Protein 9R84 (pdb70)

InterPro domains:
  IPR002075 Nuclear transport factor 2 domain [PF02136] (23-117)
  IPR032710 NTF2-like domain superfamily [SSF54427] (14-134)

Sequence (252 aa):
AAESLPNIQIKSIAGITEPTILQYFATLNAGEFAATAALFAVDGVMYPPFESGIVGPDAIAAYLQQEAQGIKAEPQQGLAETSEDGHTQVQVSGKAQTSWFGVNVLWLFTLNQEKQIIHTQIKLLASPQIQIKSIAGITEPTILQYFATLNAGEFAATAALFAVDGVMYPPFESGIVGPDAIAAYLQQEAQGIKAEPQQGLAETSEDGHTQVQVSGKAQTSWFGVNVLWLFTLNQEKQIIHTQIKLLASPQE

Foldseek 3Di:
DCPDDHFLPQDDAQADDQVLVSSLQRCLQVVVLLSNLVLADQFAWEDEPPDDIFGGSVRRSVCCNVPVPQKHWDWHHKDWDADPQQKIWMKTWGWIDGPPDIFTWIKIFIAHNVRRTNYIYIGGDHDDD/DFDFADAADPQPLVRQLQRCLQVVVLLSNLVLADQFAWEAEAPDDIQGGSVRRSVCCNVPVPQKHWHWYYKDWDADPQQKMKMKTWGWIAGPPGIFTKIKIFIAHNVRRTRYIYIGGDDDDDD

Nearest PDB structures (foldseek):
  6s5l-assembly1_D  TM=9.527E-01  e=1.028E-23  Nostoc sp. PCC 7120 = FACHB-418
  6s5l-assembly1_I  TM=9.454E-01  e=5.008E-23  Nostoc sp. PCC 7120 = FACHB-418
  7yth-assembly1_D  TM=9.310E-01  e=1.354E-15  Nostoc flagelliforme CCNUN1
  7yth-assembly1_A  TM=9.447E-01  e=2.205E-15  Nostoc flagelliforme CCNUN1
  8pyh-assembly2_B  TM=9.276E-01  e=2.989E-15  Crinalium epipsammum PCC 9333

Solvent-accessible surface area: 13256 Å² total; per-residue (Å²): 127,95,152,83,167,95,82,28,103,79,151,64,64,9,63,6,105,34,81,12,0,14,58,6,5,24,7,21,40,57,40,74,15,68,40,0,2,72,26,4,6,129,94,0,9,9,46,6,48,178,116,94,29,32,57,8,40,128,46,0,14,53,53,7,86,141,104,13,118,59,81,99,6,72,20,126,48,10,53,31,86,96,46,190,88,23,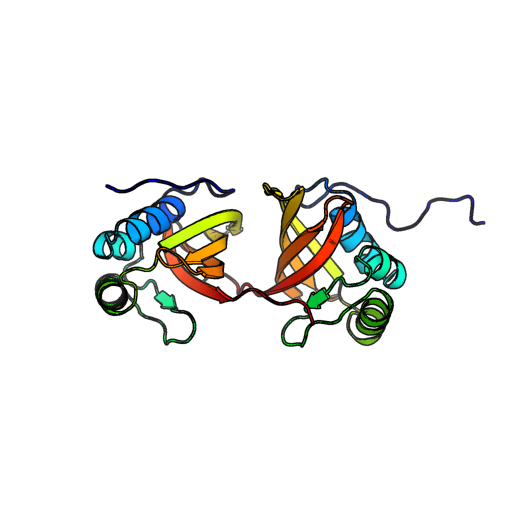40,1,50,3,2,0,4,9,89,21,56,43,116,207,122,46,63,46,2,0,5,12,3,12,0,21,98,137,70,66,0,50,46,2,13,44,40,70,20,93,83,40,160,183,81,142,90,33,146,41,36,8,127,31,96,17,2,38,69,8,3,2,0,20,40,24,37,82,7,64,40,0,1,72,33,4,5,128,96,0,29,10,88,8,60,174,86,96,29,28,81,9,38,130,46,0,14,57,46,9,94,138,86,13,123,59,81,82,5,65,8,78,2,1,10,40,57,94,47,183,82,24,14,2,31,0,2,2,12,4,83,18,44,41,118,209,119,38,74,52,2,0,5,12,0,4,0,16,90,127,73,69,0,28,43,3,54,41,50,70,28,23,91,75,132,166

B-factor: mean 41.16, std 24.87, range [17.15, 388.37]

Radius of gyration: 19.37 Å; Cα contacts (8 Å, |Δi|>4): 537; chains: 2; bounding box: 45×44×61 Å

Organism: Nostoc sp. (strain PCC 7120 / SAG 25.82 / UTEX 2576) (NCBI:txid103690)

Structure (mmCIF, N/CA/C/O backbone):
data_9R84
#
_entry.id   9R84
#
_cell.length_a   106.532
_cell.length_b   63.914
_cell.length_c   48.565
_cell.angle_alpha   90.00
_cell.angle_beta   99.46
_cell.angle_gamma   90.00
#
_symmetry.space_group_name_H-M   'C 1 2 1'
#
loop_
_entity.id
_entity.type
_entity.pdbx_description
1 polymer 'All4940 protein'
2 polymer 'All4940 protein'
3 non-polymer D-MALATE
4 non-polymer 'CITRATE ANION'
5 water water
#
loop_
_atom_site.group_PDB
_atom_site.id
_atom_site.type_symbol
_atom_site.label_atom_id
_atom_site.label_alt_id
_atom_site.label_comp_id
_atom_site.label_asym_id
_atom_site.label_entity_id
_atom_site.label_seq_id
_atom_site.pdbx_PDB_ins_code
_atom_site.Cartn_x
_atom_site.Cartn_y
_atom_site.Cartn_z
_atom_site.occupancy
_atom_site.B_iso_or_equiv
_atom_site.auth_seq_id
_atom_site.auth_comp_id
_atom_site.auth_asym_id
_atom_site.auth_atom_id
_atom_site.pdbx_PDB_model_num
ATOM 1 N N . ALA A 1 1 ? 35.412 -20.659 -18.805 1.00 52.89 3 ALA A N 1
ATOM 2 C CA . ALA A 1 1 ? 35.753 -20.976 -17.416 1.00 55.79 3 ALA A CA 1
ATOM 3 C C . ALA A 1 1 ? 34.947 -20.108 -16.449 1.00 60.43 3 ALA A C 1
ATOM 4 O O . ALA A 1 1 ? 34.026 -20.594 -15.797 1.00 61.34 3 ALA A O 1
ATOM 6 N N . ALA A 1 2 ? 35.304 -18.820 -16.358 1.00 58.90 4 ALA A N 1
ATOM 7 C CA . ALA A 1 2 ? 34.490 -17.885 -15.584 1.00 59.63 4 ALA A CA 1
ATOM 8 C C . ALA A 1 2 ? 33.117 -17.669 -16.216 1.00 66.25 4 ALA A C 1
ATOM 9 O O . ALA A 1 2 ? 32.169 -17.308 -15.511 1.00 71.29 4 ALA A O 1
ATOM 11 N N . GLU A 1 3 ? 32.995 -17.982 -17.508 1.00 61.62 5 GLU A N 1
ATOM 12 C CA . GLU A 1 3 ? 31.676 -17.881 -18.186 1.00 68.62 5 GLU A CA 1
ATOM 13 C C . GLU A 1 3 ? 30.851 -19.126 -17.839 1.00 74.00 5 GLU A C 1
ATOM 14 O O . GLU A 1 3 ? 30.803 -20.047 -18.676 1.00 75.41 5 GLU A O 1
ATOM 20 N N . SER A 1 4 ? 30.238 -19.150 -16.650 1.00 79.55 6 SER A N 1
ATOM 21 C CA . SER A 1 4 ? 29.445 -20.328 -16.206 1.00 79.93 6 SER A CA 1
ATOM 22 C C . SER A 1 4 ? 28.512 -19.925 -15.058 1.00 96.44 6 SER A C 1
ATOM 23 O O . SER A 1 4 ? 28.506 -18.731 -14.699 1.00 101.72 6 SER A O 1
ATOM 26 N N . LEU A 1 5 ? 27.761 -20.882 -14.499 1.00 138.60 7 LEU A N 1
ATOM 27 C CA . LEU A 1 5 ? 26.900 -20.568 -13.364 1.00 108.71 7 LEU A CA 1
ATOM 28 C C . LEU A 1 5 ? 27.720 -19.919 -12.247 1.00 114.21 7 LEU A C 1
ATOM 29 O O . LEU A 1 5 ? 28.896 -20.248 -12.055 1.00 108.23 7 LEU A O 1
ATOM 34 N N . PRO A 1 6 ? 27.238 -18.834 -11.602 1.00 175.65 8 PRO A N 1
ATOM 35 C CA . PRO A 1 6 ? 28.081 -18.125 -10.645 1.00 128.13 8 PRO A CA 1
ATOM 36 C C . PRO A 1 6 ? 28.078 -18.829 -9.292 1.00 114.10 8 PRO A C 1
ATOM 37 O O . PRO A 1 6 ? 27.744 -19.996 -9.242 1.00 105.07 8 PRO A O 1
ATOM 41 N N . ASN A 1 7 ? 28.479 -18.118 -8.240 1.00 108.36 9 ASN A N 1
ATOM 42 C CA . ASN A 1 7 ? 28.381 -18.690 -6.874 1.00 107.96 9 ASN A CA 1
ATOM 43 C C . ASN A 1 7 ? 27.353 -17.837 -6.135 1.00 138.37 9 ASN A C 1
ATOM 44 O O . ASN A 1 7 ? 26.869 -16.858 -6.740 1.00 186.91 9 ASN A O 1
ATOM 49 N N . ILE A 1 8 ? 27.014 -18.190 -4.895 1.00 98.32 10 ILE A N 1
ATOM 50 C CA . ILE A 1 8 ? 26.104 -17.301 -4.120 1.00 84.78 10 ILE A CA 1
ATOM 51 C C . ILE A 1 8 ? 24.834 -17.064 -4.948 1.00 81.24 10 ILE A C 1
ATOM 52 O O . ILE A 1 8 ? 24.485 -15.889 -5.159 1.00 82.40 10 ILE A O 1
ATOM 57 N N . GLN A 1 9 ? 24.190 -18.131 -5.435 1.00 73.25 11 GLN A N 1
ATOM 58 C CA . GLN A 1 9 ? 22.900 -17.969 -6.164 1.00 67.50 11 GLN A CA 1
ATOM 59 C C . GLN A 1 9 ? 21.934 -17.267 -5.214 1.00 64.45 11 GLN A C 1
ATOM 60 O O . GLN A 1 9 ? 21.478 -17.917 -4.259 1.00 59.84 11 GLN A O 1
ATOM 66 N N . ILE A 1 10 ? 21.594 -16.005 -5.481 1.00 61.98 12 ILE A N 1
ATOM 67 C CA . ILE A 1 10 ? 20.805 -15.283 -4.490 1.00 66.00 12 ILE A CA 1
ATOM 68 C C . ILE A 1 10 ? 19.344 -15.666 -4.696 1.00 67.97 12 ILE A C 1
ATOM 69 O O . ILE A 1 10 ? 18.727 -15.290 -5.699 1.00 61.14 12 ILE A O 1
ATOM 74 N N . LYS A 1 11 ? 18.786 -16.423 -3.758 1.00 78.44 13 LYS A N 1
ATOM 75 C CA . LYS A 1 11 ? 17.376 -16.785 -3.784 1.00 132.80 13 LYS A CA 1
ATOM 76 C C . LYS A 1 11 ? 16.700 -16.195 -2.558 1.00 75.63 13 LYS A C 1
ATOM 77 O O . LYS A 1 11 ? 17.200 -16.347 -1.437 1.00 70.86 13 LYS A O 1
ATOM 83 N N . SER A 1 12 ? 15.567 -15.529 -2.780 1.00 69.02 14 SER A N 1
ATOM 84 C CA . SER A 1 12 ? 14.804 -14.947 -1.652 1.00 69.93 14 SER A CA 1
ATOM 85 C C . SER A 1 12 ? 14.403 -16.052 -0.678 1.00 78.59 14 SER A C 1
ATOM 86 O O . SER A 1 12 ? 13.777 -17.037 -1.122 1.00 69.34 14 SER A O 1
ATOM 89 N N . ILE A 1 13 ? 14.771 -15.885 0.590 1.00 65.16 15 ILE A N 1
ATOM 90 C CA . ILE A 1 13 ? 14.422 -16.879 1.636 1.00 63.83 15 ILE A CA 1
ATOM 91 C C . ILE A 1 13 ? 14.234 -16.128 2.946 1.00 60.67 15 ILE A C 1
ATOM 92 O O . ILE A 1 13 ? 14.558 -14.946 2.988 1.00 61.30 15 ILE A O 1
ATOM 97 N N . ALA A 1 14 ? 13.719 -16.799 3.967 1.00 62.34 16 ALA A N 1
ATOM 98 C CA . ALA A 1 14 ? 13.618 -16.179 5.312 1.00 51.92 16 ALA A CA 1
ATOM 99 C C . ALA A 1 14 ? 12.749 -14.923 5.247 1.00 50.36 16 ALA A C 1
ATOM 100 O O . ALA A 1 14 ? 13.018 -13.974 5.990 1.00 39.01 16 ALA A O 1
ATOM 102 N N . GLY A 1 15 ? 11.794 -14.890 4.335 1.00 49.61 17 GLY A N 1
ATOM 103 C CA . GLY A 1 15 ? 10.891 -13.729 4.195 1.00 46.37 17 GLY A CA 1
ATOM 104 C C . GLY A 1 15 ? 11.609 -12.389 4.224 1.00 47.39 17 GLY A C 1
ATOM 105 O O . GLY A 1 15 ? 11.140 -11.498 4.956 1.00 49.01 17 GLY A O 1
ATOM 106 N N . ILE A 1 16 ? 12.697 -12.237 3.462 1.00 48.46 18 ILE A N 1
ATOM 107 C CA . ILE A 1 16 ? 13.389 -10.915 3.357 1.00 51.11 18 ILE A CA 1
ATOM 108 C C . ILE A 1 16 ? 13.918 -10.784 1.928 1.00 46.46 18 ILE A C 1
ATOM 109 O O . ILE A 1 16 ? 14.525 -11.760 1.445 1.00 45.84 18 ILE A O 1
ATOM 114 N N . THR A 1 17 ? 13.699 -9.643 1.265 1.00 40.84 19 THR A N 1
ATOM 115 C CA . THR A 1 17 ? 14.219 -9.575 -0.081 1.00 44.03 19 THR A CA 1
ATOM 116 C C . THR A 1 17 ? 15.398 -8.624 -0.198 1.00 39.26 19 THR A C 1
ATOM 117 O O . THR A 1 17 ? 15.966 -8.513 -1.288 1.00 34.76 19 THR A O 1
ATOM 121 N N . GLU A 1 18 ? 15.794 -7.957 0.891 1.00 36.69 20 GLU A N 1
ATOM 122 C CA . GLU A 1 18 ? 16.956 -7.078 0.894 1.00 32.76 20 GLU A CA 1
ATOM 123 C C . GLU A 1 18 ? 18.147 -7.785 0.249 1.00 32.45 20 GLU A C 1
ATOM 124 O O . GLU A 1 18 ? 18.591 -8.824 0.758 1.00 31.87 20 GLU A O 1
ATOM 130 N N . PRO A 1 19 ? 18.665 -7.283 -0.875 1.00 32.25 21 PRO A N 1
ATOM 131 C CA . PRO A 1 19 ? 19.814 -7.953 -1.513 1.00 33.18 21 PRO A CA 1
ATOM 132 C C . PRO A 1 19 ? 21.018 -8.158 -0.598 1.00 29.68 21 PRO A C 1
ATOM 133 O O . PRO A 1 19 ? 21.634 -9.228 -0.636 1.00 30.04 21 PRO A O 1
ATOM 137 N N . THR A 1 20 ? 21.374 -7.163 0.217 1.00 29.19 22 THR A N 1
ATOM 138 C CA . THR A 1 20 ? 22.548 -7.300 1.083 1.00 28.96 22 THR A CA 1
ATOM 139 C C . THR A 1 20 ? 22.349 -8.423 2.089 1.00 28.61 22 THR A C 1
ATOM 140 O O . THR A 1 20 ? 23.283 -9.173 2.379 1.00 25.06 22 THR A O 1
ATOM 144 N N . ILE A 1 21 ? 21.127 -8.582 2.600 1.00 24.38 23 ILE A N 1
ATOM 145 C CA . ILE A 1 21 ? 20.889 -9.640 3.578 1.00 26.59 23 ILE A CA 1
ATOM 146 C C . ILE A 1 21 ? 20.905 -11.005 2.902 1.00 27.10 23 ILE A C 1
ATOM 147 O O . ILE A 1 21 ? 21.508 -11.953 3.411 1.00 24.03 23 ILE A O 1
ATOM 152 N N . LEU A 1 22 ? 20.276 -11.126 1.731 1.00 27.62 24 LEU A N 1
ATOM 153 C CA . LEU A 1 22 ? 20.361 -12.386 1.000 1.00 28.49 24 LEU A CA 1
ATOM 154 C C . LEU A 1 22 ? 21.803 -12.749 0.661 1.00 29.70 24 LEU A C 1
ATOM 155 O O . LEU A 1 22 ? 22.199 -13.919 0.782 1.00 32.31 24 LEU A O 1
ATOM 160 N N . GLN A 1 23 ? 22.617 -11.761 0.273 1.00 31.57 25 GLN A N 1
ATOM 161 C CA . GLN A 1 23 ? 24.010 -12.045 -0.087 1.00 30.58 25 GLN A CA 1
ATOM 162 C C . GLN A 1 23 ? 24.845 -12.430 1.132 1.00 26.63 25 GLN A C 1
ATOM 163 O O . GLN A 1 23 ? 25.755 -13.258 1.027 1.00 27.32 25 GLN A O 1
ATOM 169 N N . TYR A 1 24 ? 24.562 -11.824 2.295 1.00 24.64 26 TYR A N 1
ATOM 170 C CA . TYR A 1 24 ? 25.279 -12.169 3.522 1.00 24.12 26 TYR A CA 1
ATOM 171 C C . TYR A 1 24 ? 25.196 -13.661 3.801 1.00 25.77 26 TYR A C 1
ATOM 172 O O . TYR A 1 24 ? 26.214 -14.321 4.045 1.00 24.30 26 TYR A O 1
ATOM 181 N N . PHE A 1 25 ? 23.986 -14.207 3.782 1.00 22.62 27 PHE A N 1
ATOM 182 C CA . PHE A 1 25 ? 23.806 -15.611 4.140 1.00 24.19 27 PHE A CA 1
ATOM 183 C C . PHE A 1 25 ? 24.332 -16.521 3.038 1.00 27.58 27 PHE A C 1
ATOM 184 O O . PHE A 1 25 ? 24.968 -17.546 3.319 1.00 26.55 27 PHE A O 1
ATOM 192 N N . ALA A 1 26 ? 24.153 -16.110 1.784 1.00 26.64 28 ALA A N 1
ATOM 193 C CA . ALA A 1 26 ? 24.600 -16.928 0.659 1.00 29.28 28 ALA A CA 1
ATOM 194 C C . ALA A 1 26 ? 26.124 -17.016 0.600 1.00 30.56 28 ALA A C 1
ATOM 195 O O . ALA A 1 26 ? 26.684 -18.100 0.388 1.00 29.37 28 ALA A O 1
ATOM 197 N N . THR A 1 27 ? 26.817 -15.892 0.813 1.00 30.08 29 THR A N 1
ATOM 198 C CA . THR A 1 27 ? 28.276 -15.917 0.784 1.00 27.98 29 THR A CA 1
ATOM 199 C C . THR A 1 27 ? 28.834 -16.656 1.988 1.00 32.01 29 THR A C 1
ATOM 200 O O . THR A 1 27 ? 29.784 -17.438 1.861 1.00 32.68 29 THR A O 1
ATOM 204 N N . LEU A 1 28 ? 28.267 -16.412 3.172 1.00 32.07 30 LEU A N 1
ATOM 205 C CA . LEU A 1 28 ? 28.668 -17.151 4.366 1.00 30.99 30 LEU A CA 1
ATOM 206 C C . LEU A 1 28 ? 28.590 -18.653 4.135 1.00 33.91 30 LEU A C 1
ATOM 207 O O . LEU A 1 28 ? 29.522 -19.405 4.455 1.00 32.27 30 LEU A O 1
ATOM 212 N N . ASN A 1 29 ? 27.467 -19.114 3.583 1.00 30.14 31 ASN A N 1
ATOM 213 C CA . ASN A 1 29 ? 27.245 -20.553 3.505 1.00 32.70 31 ASN A CA 1
ATOM 214 C C . ASN A 1 29 ? 28.097 -21.217 2.437 1.00 35.08 31 ASN A C 1
ATOM 215 O O . ASN A 1 29 ? 28.330 -22.429 2.509 1.00 37.87 31 ASN A O 1
ATOM 220 N N . ALA A 1 30 ? 28.583 -20.452 1.471 1.00 31.76 32 ALA A N 1
ATOM 221 C CA . ALA A 1 30 ? 29.529 -20.952 0.488 1.00 35.72 32 ALA A CA 1
ATOM 222 C C . ALA A 1 30 ? 30.976 -20.773 0.916 1.00 37.88 32 ALA A C 1
ATOM 223 O O . ALA A 1 30 ? 31.885 -21.095 0.136 1.00 36.40 32 ALA A O 1
ATOM 225 N N . GLY A 1 31 ? 31.210 -20.260 2.122 1.00 34.12 33 GLY A N 1
ATOM 226 C CA . GLY A 1 31 ? 32.559 -20.034 2.585 1.00 35.41 33 GLY A CA 1
ATOM 227 C C . GLY A 1 31 ? 33.270 -18.896 1.896 1.00 33.91 33 GLY A C 1
ATOM 228 O O . GLY A 1 31 ? 34.489 -18.789 2.012 1.00 38.10 33 GLY A O 1
ATOM 229 N N . GLU A 1 32 ? 32.539 -18.048 1.174 1.00 33.61 34 GLU A N 1
ATOM 230 C CA . GLU A 1 32 ? 33.119 -16.927 0.433 1.00 32.60 34 GLU A CA 1
ATOM 231 C C . GLU A 1 32 ? 33.207 -15.705 1.351 1.00 32.63 34 GLU A C 1
ATOM 232 O O . GLU A 1 32 ? 32.544 -14.679 1.157 1.00 30.99 34 GLU A O 1
ATOM 238 N N . PHE A 1 33 ? 34.079 -15.830 2.356 1.00 31.93 35 PHE A N 1
ATOM 239 C CA . PHE A 1 33 ? 34.078 -14.879 3.471 1.00 31.80 35 PHE A CA 1
ATOM 240 C C . PHE A 1 33 ? 34.610 -13.508 3.061 1.00 32.26 35 PHE A C 1
ATOM 241 O O . PHE A 1 33 ? 34.193 -12.484 3.629 1.00 30.86 35 PHE A O 1
ATOM 249 N N . ALA A 1 34 ? 35.542 -13.450 2.106 1.00 33.30 36 ALA A N 1
ATOM 250 C CA . ALA A 1 34 ? 35.909 -12.152 1.549 1.00 32.28 36 ALA A CA 1
ATOM 251 C C . ALA A 1 34 ? 34.680 -11.436 1.004 1.00 32.60 36 ALA A C 1
ATOM 252 O O . ALA A 1 34 ? 34.485 -10.237 1.246 1.00 33.14 36 ALA A O 1
ATOM 254 N N . ALA A 1 35 ? 33.820 -12.170 0.286 1.00 32.65 37 ALA A N 1
ATOM 255 C CA . ALA A 1 35 ? 32.610 -11.566 -0.256 1.00 31.67 37 ALA A CA 1
ATOM 256 C C . ALA A 1 35 ? 31.633 -11.166 0.846 1.00 28.77 37 ALA A C 1
ATOM 257 O O . ALA A 1 35 ? 30.892 -10.184 0.680 1.00 30.13 37 ALA A O 1
ATOM 259 N N . THR A 1 36 ? 31.587 -11.936 1.946 1.00 29.95 38 THR A N 1
ATOM 260 C CA . THR A 1 36 ? 30.773 -11.552 3.104 1.00 27.11 38 THR A CA 1
ATOM 261 C C . THR A 1 36 ? 31.284 -10.260 3.721 1.00 27.90 38 THR A C 1
ATOM 262 O O . THR A 1 36 ? 30.517 -9.322 3.960 1.00 27.37 38 THR A O 1
ATOM 266 N N . ALA A 1 37 ? 32.586 -10.205 3.989 1.00 26.97 39 ALA A N 1
ATOM 267 C CA . ALA A 1 37 ? 33.204 -8.998 4.534 1.00 29.93 39 ALA A CA 1
ATOM 268 C C . ALA A 1 37 ? 32.983 -7.793 3.630 1.00 27.44 39 ALA A C 1
ATOM 269 O O . ALA A 1 37 ? 32.804 -6.668 4.117 1.00 30.57 39 ALA A O 1
ATOM 271 N N . ALA A 1 38 ? 32.983 -8.002 2.310 1.00 29.83 40 ALA A N 1
ATOM 272 C CA . ALA A 1 38 ? 32.826 -6.886 1.381 1.00 30.66 40 ALA A CA 1
ATOM 273 C C . ALA A 1 38 ? 31.446 -6.250 1.440 1.00 30.04 40 ALA A C 1
ATOM 274 O O . ALA A 1 38 ? 31.257 -5.150 0.903 1.00 33.35 40 ALA A O 1
ATOM 276 N N . LEU A 1 39 ? 30.468 -6.908 2.068 1.00 30.89 41 LEU A N 1
ATOM 277 C CA . LEU A 1 39 ? 29.155 -6.294 2.211 1.00 30.08 41 LEU A CA 1
ATOM 278 C C . LEU A 1 39 ? 29.127 -5.234 3.303 1.00 27.98 41 LEU A C 1
ATOM 279 O O . LEU A 1 39 ? 28.142 -4.492 3.398 1.00 29.72 41 LEU A O 1
ATOM 284 N N . PHE A 1 40 ? 30.176 -5.146 4.115 1.00 27.93 42 PHE A N 1
ATOM 285 C CA . PHE A 1 40 ? 30.256 -4.178 5.195 1.00 29.13 42 PHE A CA 1
ATOM 286 C C . PHE A 1 40 ? 30.787 -2.840 4.700 1.00 35.14 42 PHE A C 1
ATOM 287 O O . PHE A 1 40 ? 31.548 -2.769 3.730 1.00 34.61 42 PHE A O 1
ATOM 295 N N . ALA A 1 41 ? 30.364 -1.773 5.377 1.00 32.42 43 ALA A N 1
ATOM 296 C CA . ALA A 1 41 ? 30.932 -0.451 5.141 1.00 34.59 43 ALA A CA 1
ATOM 297 C C . ALA A 1 41 ? 32.397 -0.422 5.574 1.00 33.11 43 ALA A C 1
ATOM 298 O O . ALA A 1 41 ? 32.893 -1.320 6.256 1.00 31.65 43 ALA A O 1
ATOM 300 N N . VAL A 1 42 ? 33.103 0.638 5.167 1.00 37.00 44 VAL A N 1
ATOM 301 C CA . VAL A 1 42 ? 34.526 0.744 5.490 1.00 37.96 44 VAL A CA 1
ATOM 302 C C . VAL A 1 42 ? 34.751 0.587 6.986 1.00 35.45 44 VAL A C 1
ATOM 303 O O . VAL A 1 42 ? 35.724 -0.043 7.421 1.00 37.28 44 VAL A O 1
ATOM 307 N N . ASP A 1 43 ? 33.837 1.126 7.797 1.00 32.40 45 ASP A N 1
ATOM 308 C CA . ASP A 1 43 ? 33.918 1.026 9.245 1.00 34.40 45 ASP A CA 1
ATOM 309 C C . ASP A 1 43 ? 32.786 0.173 9.825 1.00 35.32 45 ASP A C 1
ATOM 310 O O . ASP A 1 43 ? 32.355 0.393 10.960 1.00 32.99 45 ASP A O 1
ATOM 315 N N . GLY A 1 44 ? 32.286 -0.791 9.052 1.00 32.09 46 GLY A N 1
ATOM 316 C CA . GLY A 1 44 ? 31.250 -1.678 9.565 1.00 28.62 46 GLY A CA 1
ATOM 317 C C . GLY A 1 44 ? 31.791 -2.622 10.624 1.00 29.15 46 GLY A C 1
ATOM 318 O O . GLY A 1 44 ? 32.956 -3.020 10.604 1.00 29.16 46 GLY A O 1
ATOM 319 N N . VAL A 1 45 ? 30.920 -2.998 11.563 1.00 28.20 47 VAL A N 1
ATOM 320 C CA . VAL A 1 45 ? 31.296 -3.767 12.749 1.00 27.07 47 VAL A CA 1
ATOM 321 C C . VAL A 1 45 ? 30.540 -5.083 12.738 1.00 29.31 47 VAL A C 1
ATOM 322 O O . VAL A 1 45 ? 29.309 -5.095 12.602 1.00 27.72 47 VAL A O 1
ATOM 326 N N . MET A 1 46 ? 31.272 -6.175 12.887 1.00 25.95 48 MET A N 1
ATOM 327 C CA . MET A 1 46 ? 30.696 -7.487 13.160 1.00 27.27 48 MET A CA 1
ATOM 328 C C . MET A 1 46 ? 30.907 -7.823 14.633 1.00 27.08 48 MET A C 1
ATOM 329 O O . MET A 1 46 ? 32.044 -7.829 15.112 1.00 29.43 48 MET A O 1
ATOM 334 N N . TYR A 1 47 ? 29.812 -8.097 15.351 1.00 26.33 49 TYR A N 1
ATOM 335 C CA . TYR A 1 47 ? 29.903 -8.612 16.715 1.00 28.73 49 TYR A CA 1
ATOM 336 C C . TYR A 1 47 ? 29.718 -10.125 16.698 1.00 31.03 49 TYR A C 1
ATOM 337 O O . TYR A 1 47 ? 28.583 -10.595 16.538 1.00 29.89 49 TYR A O 1
ATOM 346 N N . PRO A 1 48 ? 30.778 -10.926 16.840 1.00 30.00 50 PRO A N 1
ATOM 347 C CA . PRO A 1 48 ? 30.579 -12.357 17.032 1.00 32.46 50 PRO A CA 1
ATOM 348 C C . PRO A 1 48 ? 30.005 -12.598 18.412 1.00 32.78 50 PRO A C 1
ATOM 349 O O . PRO A 1 48 ? 30.249 -11.807 19.340 1.00 32.10 50 PRO A O 1
ATOM 353 N N . PRO A 1 49 ? 29.240 -13.661 18.603 1.00 30.23 51 PRO A N 1
ATOM 354 C CA . PRO A 1 49 ? 28.780 -13.969 19.958 1.00 31.47 51 PRO A CA 1
ATOM 355 C C . PRO A 1 49 ? 29.959 -14.054 20.923 1.00 32.06 51 PRO A C 1
ATOM 356 O O . PRO A 1 49 ? 31.018 -14.605 20.600 1.00 35.03 51 PRO A O 1
ATOM 360 N N . PHE A 1 50 ? 29.789 -13.433 22.089 1.00 38.66 52 PHE A N 1
ATOM 361 C CA . PHE A 1 50 ? 30.729 -13.470 23.211 1.00 40.97 52 PHE A CA 1
ATOM 362 C C . PHE A 1 50 ? 32.046 -12.749 22.944 1.00 40.65 52 PHE A C 1
ATOM 363 O O . PHE A 1 50 ? 33.003 -12.924 23.711 1.00 43.49 52 PHE A O 1
ATOM 371 N N . GLU A 1 51 ? 32.148 -11.934 21.896 1.00 36.63 53 GLU A N 1
ATOM 372 C CA . GLU A 1 51 ? 33.433 -11.350 21.527 1.00 40.06 53 GLU A CA 1
ATOM 373 C C . GLU A 1 51 ? 33.304 -9.853 21.270 1.00 41.44 53 GLU A C 1
ATOM 374 O O . GLU A 1 51 ? 32.207 -9.319 21.082 1.00 37.85 53 GLU A O 1
ATOM 380 N N . SER A 1 52 ? 34.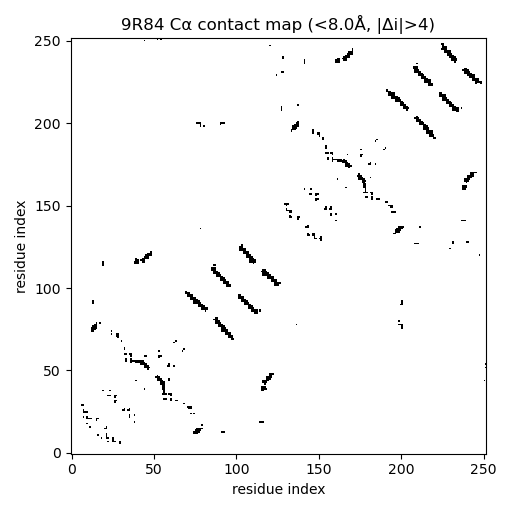458 -9.185 21.241 1.00 43.26 54 SER A N 1
ATOM 381 C CA . SER A 1 52 ? 34.511 -7.767 20.911 1.00 41.54 54 SER A CA 1
ATOM 382 C C . SER A 1 52 ? 34.161 -7.536 19.444 1.00 37.70 54 SER A C 1
ATOM 383 O O . SER A 1 52 ? 34.412 -8.384 18.588 1.00 38.03 54 SER A O 1
ATOM 386 N N . GLY A 1 53 ? 33.612 -6.357 19.156 1.00 34.70 55 GLY A N 1
ATOM 387 C CA . GLY A 1 53 ? 33.310 -6.009 17.776 1.00 36.76 55 GLY A CA 1
ATOM 388 C C . GLY A 1 53 ? 34.559 -5.971 16.908 1.00 36.59 55 GLY A C 1
ATOM 389 O O . GLY A 1 53 ? 35.634 -5.536 17.339 1.00 35.54 55 GLY A O 1
ATOM 390 N N . ILE A 1 54 ? 34.409 -6.435 15.667 1.00 34.05 56 ILE 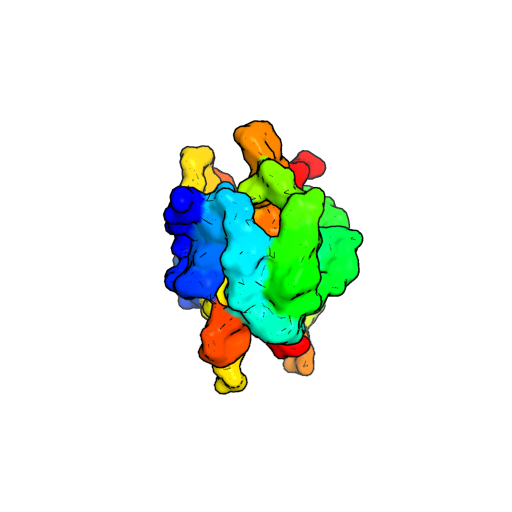A N 1
ATOM 391 C CA . ILE A 1 54 ? 35.474 -6.464 14.667 1.00 33.33 56 ILE A CA 1
ATOM 392 C C . ILE A 1 54 ? 35.125 -5.465 13.573 1.00 35.74 56 ILE A C 1
ATOM 393 O O . ILE A 1 54 ? 34.005 -5.485 13.048 1.00 31.17 56 ILE A O 1
ATOM 398 N N . VAL A 1 55 ? 36.072 -4.588 13.231 1.00 32.47 57 VAL A N 1
ATOM 399 C CA . VAL A 1 55 ? 35.796 -3.402 12.429 1.00 30.81 57 VAL A CA 1
ATOM 400 C C . VAL A 1 55 ? 36.461 -3.535 11.062 1.00 31.44 57 VAL A C 1
ATOM 401 O O . VAL A 1 55 ? 37.673 -3.776 10.969 1.00 33.89 57 VAL A O 1
ATOM 405 N N . GLY A 1 56 ? 35.667 -3.364 10.004 1.00 31.38 58 GLY A N 1
ATOM 406 C CA . GLY A 1 56 ? 36.174 -3.261 8.658 1.00 31.99 58 GLY A CA 1
ATOM 407 C C . GLY A 1 56 ? 36.224 -4.573 7.893 1.00 31.14 58 GLY A C 1
ATOM 408 O O . GLY A 1 56 ? 36.427 -5.653 8.455 1.00 32.34 58 GLY A O 1
ATOM 409 N N . PRO A 1 57 ? 36.062 -4.490 6.574 1.00 31.85 59 PRO A N 1
ATOM 410 C CA . PRO A 1 57 ? 36.065 -5.716 5.754 1.00 32.48 59 PRO A CA 1
ATOM 411 C C . PRO A 1 57 ? 37.298 -6.598 5.922 1.00 36.16 59 PRO A C 1
ATOM 412 O O . PRO A 1 57 ? 37.157 -7.826 5.990 1.00 35.27 59 PRO A O 1
ATOM 416 N N . ASP A 1 58 ? 38.501 -6.024 6.029 1.00 38.98 60 ASP A N 1
ATOM 417 C CA . ASP A 1 58 ? 39.697 -6.864 6.124 1.00 38.74 60 ASP A CA 1
ATOM 418 C C . ASP A 1 58 ? 39.715 -7.679 7.415 1.00 37.56 60 ASP A C 1
ATOM 419 O O . ASP A 1 58 ? 39.984 -8.886 7.392 1.00 40.29 60 ASP A O 1
ATOM 424 N N . ALA A 1 59 ? 39.430 -7.041 8.551 1.00 35.58 61 ALA A N 1
ATOM 425 C CA . ALA A 1 59 ? 39.440 -7.774 9.811 1.00 35.65 61 ALA A CA 1
ATOM 426 C C . ALA A 1 59 ? 38.272 -8.745 9.898 1.00 34.80 61 ALA A C 1
ATOM 427 O O . ALA A 1 59 ? 38.405 -9.819 10.495 1.00 37.24 61 ALA A O 1
ATOM 429 N N . ILE A 1 60 ? 37.127 -8.387 9.311 1.00 32.07 62 ILE A N 1
ATOM 430 C CA . ILE A 1 60 ? 35.972 -9.285 9.331 1.00 31.78 62 ILE A CA 1
ATOM 431 C C . ILE A 1 60 ? 36.270 -10.541 8.517 1.00 33.73 62 ILE A C 1
ATOM 432 O O . ILE A 1 60 ? 36.034 -11.667 8.972 1.00 34.15 62 ILE A O 1
ATOM 437 N N . ALA A 1 61 ? 36.808 -10.363 7.310 1.00 32.17 63 ALA A N 1
ATOM 438 C CA . ALA A 1 61 ? 37.205 -11.496 6.478 1.00 36.06 63 ALA A CA 1
ATOM 439 C C . ALA A 1 61 ? 38.145 -12.431 7.226 1.00 38.73 63 ALA A C 1
ATOM 440 O O . ALA A 1 61 ? 37.938 -13.654 7.257 1.00 40.55 63 ALA A O 1
ATOM 442 N N . ALA A 1 62 ? 39.180 -11.866 7.847 1.00 39.58 64 ALA A N 1
ATOM 443 C CA . ALA A 1 62 ? 40.143 -12.674 8.588 1.00 40.50 64 ALA A CA 1
ATOM 444 C C . ALA A 1 62 ? 39.488 -13.384 9.763 1.00 40.68 64 ALA A C 1
ATOM 445 O O . ALA A 1 62 ? 39.840 -14.529 10.079 1.00 41.56 64 ALA A O 1
ATOM 447 N N . TYR A 1 63 ? 38.543 -12.724 10.440 1.00 36.69 65 TYR A N 1
ATOM 448 C CA . TYR A 1 63 ? 37.857 -13.400 11.537 1.00 37.93 65 TYR A CA 1
ATOM 449 C C . TYR A 1 63 ? 37.065 -14.596 11.023 1.00 39.48 65 TYR A C 1
ATOM 450 O O . TYR A 1 63 ? 37.115 -15.686 11.606 1.00 40.01 65 TYR A O 1
ATOM 459 N N . LEU A 1 64 ? 36.305 -14.403 9.939 1.00 35.78 66 LEU A N 1
ATOM 460 C CA . LEU A 1 64 ? 35.448 -15.471 9.434 1.00 34.73 66 LEU A CA 1
ATOM 461 C C . LEU A 1 64 ? 36.272 -16.671 8.972 1.00 39.56 66 LEU A C 1
ATOM 462 O O . LEU A 1 64 ? 35.911 -17.824 9.239 1.00 37.56 66 LEU A O 1
ATOM 467 N N . GLN A 1 65 ? 37.392 -16.413 8.289 1.00 39.87 67 GLN A N 1
ATOM 468 C CA . GLN A 1 65 ? 38.279 -17.490 7.856 1.00 45.68 67 GLN A CA 1
ATOM 469 C C . GLN A 1 65 ? 38.818 -18.273 9.046 1.00 48.91 67 GLN A C 1
ATOM 470 O O . GLN A 1 65 ? 38.949 -19.500 8.985 1.00 49.85 67 GLN A O 1
ATOM 476 N N . GLN A 1 66 ? 39.128 -17.579 10.142 1.00 46.28 68 GLN A N 1
ATOM 477 C CA . GLN A 1 66 ? 39.716 -18.241 11.299 1.00 50.58 68 GLN A CA 1
ATOM 478 C C . GLN A 1 66 ? 38.680 -18.904 12.198 1.00 48.81 68 GLN A C 1
ATOM 479 O O . GLN A 1 66 ? 39.003 -19.892 12.863 1.00 48.52 68 GLN A O 1
ATOM 485 N N . GLU A 1 67 ? 37.444 -18.390 12.250 1.00 44.99 69 GLU A N 1
ATOM 486 C CA . GLU A 1 67 ? 36.530 -18.776 13.321 1.00 43.66 69 GLU A CA 1
ATOM 487 C C . GLU A 1 67 ? 35.167 -19.268 12.861 1.00 45.40 69 GLU A C 1
ATOM 488 O O . GLU A 1 67 ? 34.420 -19.799 13.690 1.00 47.17 69 GLU A O 1
ATOM 494 N N . ALA A 1 68 ? 34.806 -19.103 11.589 1.00 42.34 70 ALA A N 1
ATOM 495 C CA . ALA A 1 68 ? 33.478 -19.475 11.118 1.00 41.27 70 ALA A CA 1
ATOM 496 C C . ALA A 1 68 ? 33.499 -20.712 10.225 1.00 38.54 70 ALA A C 1
ATOM 497 O O . ALA A 1 68 ? 32.520 -20.984 9.519 1.00 36.80 70 ALA A O 1
ATOM 499 N N . GLN A 1 69 ? 34.586 -21.475 10.248 1.00 38.71 71 GLN A N 1
ATOM 500 C CA . GLN A 1 69 ? 34.642 -22.697 9.462 1.00 41.85 71 GLN A CA 1
ATOM 501 C C . GLN A 1 69 ? 33.628 -23.702 9.997 1.00 37.84 71 GLN A C 1
ATOM 502 O O . GLN A 1 69 ? 33.405 -23.801 11.208 1.00 40.55 71 GLN A O 1
ATOM 508 N N . GLY A 1 70 ? 33.002 -24.439 9.087 1.00 35.50 72 GLY A N 1
ATOM 509 C CA . GLY A 1 70 ? 32.091 -25.484 9.495 1.00 34.64 72 GLY A CA 1
ATOM 510 C C . GLY A 1 70 ? 30.771 -25.019 10.067 1.00 36.58 72 GLY A C 1
ATOM 511 O O . GLY A 1 70 ? 29.993 -25.855 10.536 1.00 32.98 72 GLY A O 1
ATOM 512 N N . ILE A 1 71 ? 30.481 -23.719 10.047 1.00 31.99 73 ILE A N 1
ATOM 513 C CA . ILE A 1 71 ? 29.200 -23.193 10.516 1.00 31.44 73 ILE A CA 1
ATOM 514 C C . ILE A 1 71 ? 28.367 -22.757 9.318 1.00 33.89 73 ILE A C 1
ATOM 515 O O . ILE A 1 71 ? 28.824 -21.947 8.498 1.00 32.16 73 ILE A O 1
ATOM 520 N N . LYS A 1 72 ? 27.149 -23.282 9.228 1.00 29.74 74 LYS A N 1
ATOM 521 C CA . LYS A 1 72 ? 26.187 -22.901 8.208 1.00 33.82 74 LYS A CA 1
ATOM 522 C C . LYS A 1 72 ? 25.068 -22.097 8.846 1.00 33.78 74 LYS A C 1
ATOM 523 O O . LYS A 1 72 ? 24.660 -22.353 9.985 1.00 32.09 74 LYS A O 1
ATOM 529 N N . ALA A 1 73 ? 24.572 -21.122 8.103 1.00 28.54 75 ALA A N 1
ATOM 530 C CA . ALA A 1 73 ? 23.472 -20.294 8.558 1.00 30.20 75 ALA A CA 1
ATOM 531 C C . ALA A 1 73 ? 22.215 -20.776 7.850 1.00 33.65 75 ALA A C 1
ATOM 532 O O . ALA A 1 73 ? 22.233 -21.026 6.638 1.00 33.54 75 ALA A O 1
ATOM 534 N N . GLU A 1 74 ? 21.151 -21.000 8.613 1.00 29.24 76 GLU A N 1
ATOM 535 C CA . GLU A 1 74 ? 19.877 -21.436 8.049 1.00 34.79 76 GLU A CA 1
ATOM 536 C C . GLU A 1 74 ? 18.790 -20.466 8.487 1.00 33.82 76 GLU A C 1
ATOM 537 O O . GLU A 1 74 ? 18.059 -20.729 9.455 1.00 25.55 76 GLU A O 1
ATOM 543 N N . PRO A 1 75 ? 18.666 -19.328 7.804 1.00 29.29 77 PRO A N 1
ATOM 544 C CA . PRO A 1 75 ? 17.600 -18.385 8.142 1.00 28.51 77 PRO A CA 1
ATOM 545 C C . PRO A 1 75 ? 16.241 -18.969 7.806 1.00 35.78 77 PRO A C 1
ATOM 546 O O . PRO A 1 75 ? 16.088 -19.683 6.815 1.00 38.25 77 PRO A O 1
ATOM 550 N N . GLN A 1 76 ? 15.260 -18.694 8.667 1.00 34.07 78 GLN A N 1
ATOM 551 C CA . GLN A 1 76 ? 13.896 -19.174 8.469 1.00 37.36 78 GLN A CA 1
ATOM 552 C C . GLN A 1 76 ? 12.885 -18.072 8.195 1.00 37.95 78 GLN A C 1
ATOM 553 O O . GLN A 1 76 ? 11.896 -18.329 7.509 1.00 37.10 78 GLN A O 1
ATOM 559 N N . GLN A 1 77 ? 13.099 -16.858 8.708 1.00 31.66 79 GLN A N 1
ATOM 560 C CA . GLN A 1 77 ? 12.222 -15.723 8.446 1.00 29.38 79 GLN A CA 1
ATOM 561 C C . GLN A 1 77 ? 12.966 -14.443 8.797 1.00 28.82 79 GLN A C 1
ATOM 562 O O . GLN A 1 77 ? 13.932 -14.458 9.553 1.00 26.35 79 GLN A O 1
ATOM 568 N N . GLY A 1 78 ? 12.467 -13.330 8.281 1.00 27.12 80 GLY A N 1
ATOM 569 C CA . GLY A 1 78 ? 13.112 -12.059 8.545 1.00 24.35 80 GLY A CA 1
ATOM 570 C C . GLY A 1 78 ? 12.175 -10.907 8.277 1.00 26.39 80 GLY A C 1
ATOM 571 O O . GLY A 1 78 ? 11.099 -11.067 7.703 1.00 29.03 80 GLY A O 1
ATOM 572 N N . LEU A 1 79 ? 12.615 -9.724 8.693 1.00 22.44 81 LEU A N 1
ATOM 573 C CA . LEU A 1 79 ? 11.861 -8.500 8.482 1.00 22.97 81 LEU A CA 1
ATOM 574 C C . LEU A 1 79 ? 12.819 -7.328 8.455 1.00 26.52 81 LEU A C 1
ATOM 575 O O . LEU A 1 79 ? 13.729 -7.244 9.282 1.00 24.36 81 LEU A O 1
ATOM 580 N N . ALA A 1 80 ? 12.608 -6.421 7.510 1.00 26.75 82 ALA A N 1
ATOM 581 C CA . ALA A 1 80 ? 13.434 -5.233 7.365 1.00 27.04 82 ALA A CA 1
ATOM 582 C C . ALA A 1 80 ? 12.534 -4.012 7.424 1.00 31.40 82 ALA A C 1
ATOM 583 O O . ALA A 1 80 ? 11.438 -4.010 6.855 1.00 33.27 82 ALA A O 1
ATOM 585 N N . GLU A 1 81 ? 12.983 -2.991 8.144 1.00 31.48 83 GLU A N 1
ATOM 586 C CA . GLU A 1 81 ? 12.227 -1.759 8.330 1.00 38.98 83 GLU A CA 1
ATOM 587 C C . GLU A 1 81 ? 13.174 -0.584 8.149 1.00 37.99 83 GLU A C 1
ATOM 588 O O . GLU A 1 81 ? 14.277 -0.584 8.699 1.00 36.61 83 GLU A O 1
ATOM 594 N N . THR A 1 82 ? 12.744 0.417 7.380 1.00 42.80 84 THR A N 1
ATOM 595 C CA . THR A 1 82 ? 13.559 1.597 7.104 1.00 43.93 84 THR A CA 1
ATOM 596 C C . THR A 1 82 ? 13.192 2.721 8.064 1.00 47.47 84 THR A C 1
ATOM 597 O O . THR A 1 82 ? 12.012 3.065 8.196 1.00 50.08 84 THR A O 1
ATOM 601 N N . SER A 1 83 ? 14.203 3.293 8.722 1.00 47.43 85 SER A N 1
ATOM 602 C CA . SER A 1 83 ? 14.011 4.321 9.736 1.00 50.72 85 SER A CA 1
ATOM 603 C C . SER A 1 83 ? 14.161 5.714 9.128 1.00 53.88 85 SER A C 1
ATOM 604 O O . SER A 1 83 ? 14.555 5.874 7.971 1.00 52.74 85 SER A O 1
ATOM 607 N N . GLU A 1 84 ? 13.842 6.733 9.939 1.00 54.98 86 GLU A N 1
ATOM 608 C CA . GLU A 1 84 ? 13.803 8.106 9.433 1.00 56.75 86 GLU A CA 1
ATOM 609 C C . GLU A 1 84 ? 15.153 8.536 8.873 1.00 55.47 86 GLU A C 1
ATOM 610 O O . GLU A 1 84 ? 15.219 9.217 7.840 1.00 58.26 86 GLU A O 1
ATOM 616 N N . ASP A 1 85 ? 16.243 8.143 9.536 1.00 53.00 87 ASP A N 1
ATOM 617 C CA . ASP A 1 85 ? 17.574 8.516 9.069 1.00 49.56 87 ASP A CA 1
ATOM 618 C C . ASP A 1 85 ? 17.990 7.804 7.785 1.00 48.40 87 ASP A C 1
ATOM 619 O O . ASP A 1 85 ? 19.148 7.978 7.401 1.00 52.58 87 ASP A O 1
ATOM 624 N N . GLY A 1 86 ? 17.146 7.034 7.102 1.00 46.21 88 GLY A N 1
ATOM 625 C CA . GLY A 1 86 ? 17.555 6.344 5.897 1.00 46.25 88 GLY A CA 1
ATOM 626 C C . GLY A 1 86 ? 18.176 4.977 6.105 1.00 45.89 88 GLY A C 1
ATOM 627 O O . GLY A 1 86 ? 18.494 4.305 5.117 1.00 42.40 88 GLY A O 1
ATOM 628 N N . HIS A 1 87 ? 18.351 4.537 7.344 1.00 42.38 89 HIS A N 1
ATOM 629 C CA . HIS A 1 87 ? 18.935 3.228 7.585 1.00 38.45 89 HIS A CA 1
ATOM 630 C C . HIS A 1 87 ? 17.843 2.159 7.533 1.00 39.85 89 HIS A C 1
ATOM 631 O O . HIS A 1 87 ? 16.647 2.453 7.566 1.00 36.15 89 HIS A O 1
ATOM 638 N N . THR A 1 88 ? 18.268 0.901 7.420 1.00 34.03 90 THR A N 1
ATOM 639 C CA . THR A 1 88 ? 17.355 -0.236 7.431 1.00 33.30 90 THR A CA 1
ATOM 640 C C . THR A 1 88 ? 17.718 -1.111 8.617 1.00 30.09 90 THR A C 1
ATOM 641 O O . THR A 1 88 ? 18.893 -1.458 8.783 1.00 29.10 90 THR A O 1
ATOM 645 N N . GLN A 1 89 ? 16.722 -1.442 9.442 1.00 31.35 91 GLN A N 1
ATOM 646 C CA . GLN A 1 89 ? 16.912 -2.342 10.580 1.00 27.82 91 GLN A CA 1
ATOM 647 C C . GLN A 1 89 ? 16.372 -3.701 10.182 1.00 25.83 91 GLN A C 1
ATOM 648 O O . GLN A 1 89 ? 15.207 -3.806 9.797 1.00 25.59 91 GLN A O 1
ATOM 654 N N . VAL A 1 90 ? 17.198 -4.743 10.300 1.00 24.00 92 VAL A N 1
ATOM 655 C CA . VAL A 1 90 ? 16.819 -6.081 9.861 1.00 22.93 92 VAL A CA 1
ATOM 656 C C . VAL A 1 90 ? 16.850 -7.021 11.056 1.00 24.36 92 VAL A C 1
ATOM 657 O O . VAL A 1 90 ? 17.775 -6.959 11.866 1.00 22.30 92 VAL A O 1
ATOM 661 N N . GLN A 1 91 ? 15.849 -7.891 11.166 1.00 23.34 93 GLN A N 1
ATOM 662 C CA . GLN A 1 91 ? 15.916 -9.021 12.082 1.00 24.65 93 GLN A CA 1
ATOM 663 C C . GLN A 1 91 ? 15.720 -10.295 11.283 1.00 23.25 93 GLN A C 1
ATOM 664 O O . GLN A 1 91 ? 14.786 -10.378 10.479 1.00 21.34 93 GLN A O 1
ATOM 670 N N . VAL A 1 92 ? 16.546 -11.312 11.557 1.00 21.13 94 VAL A N 1
ATOM 671 C CA . VAL A 1 92 ? 16.386 -12.620 10.920 1.00 21.81 94 VAL A CA 1
ATOM 672 C C . VAL A 1 92 ? 16.499 -13.687 11.996 1.00 22.01 94 VAL A C 1
ATOM 673 O O . VAL A 1 92 ? 17.473 -13.699 12.759 1.00 20.66 94 VAL A O 1
ATOM 677 N N . SER A 1 93 ? 15.537 -14.606 12.038 1.00 22.38 95 SER A N 1
ATOM 678 C CA . SER A 1 93 ? 15.612 -15.728 12.962 1.00 22.69 95 SER A CA 1
ATOM 679 C C . SER A 1 93 ? 15.900 -17.016 12.201 1.00 26.13 95 SER A C 1
ATOM 680 O O . SER A 1 93 ? 15.556 -17.149 11.025 1.00 25.34 95 SER A O 1
ATOM 683 N N . GLY A 1 94 ? 16.530 -17.962 12.887 1.00 22.51 96 GLY A N 1
ATOM 684 C CA . GLY A 1 94 ? 16.873 -19.227 12.254 1.00 27.47 96 GLY A CA 1
ATOM 685 C C . GLY A 1 94 ? 17.852 -20.014 13.103 1.00 26.60 96 GLY A C 1
ATOM 686 O O . GLY A 1 94 ? 17.909 -19.852 14.322 1.00 26.21 96 GLY A O 1
ATOM 687 N N . LYS A 1 95 ? 18.642 -20.843 12.433 1.00 25.09 97 LYS A N 1
ATOM 688 C CA . LYS A 1 95 ? 19.562 -21.755 13.085 1.00 27.77 97 LYS A CA 1
ATOM 689 C C . LYS A 1 95 ? 20.971 -21.574 12.546 1.00 27.48 97 LYS A C 1
ATOM 690 O O . LYS A 1 95 ? 21.168 -21.421 11.333 1.00 26.49 97 LYS A O 1
ATOM 696 N N . ALA A 1 96 ? 21.943 -21.569 13.452 1.00 25.13 98 ALA A N 1
ATOM 697 C CA . ALA A 1 96 ? 23.355 -21.733 13.113 1.00 26.48 98 ALA A CA 1
ATOM 698 C C . ALA A 1 96 ? 23.723 -23.182 13.408 1.00 27.79 98 ALA A C 1
ATOM 699 O O . ALA A 1 96 ? 23.379 -23.697 14.479 1.00 28.52 98 ALA A O 1
ATOM 701 N N . GLN A 1 97 ? 24.392 -23.856 12.472 1.00 27.45 99 GLN A N 1
ATOM 702 C CA . GLN A 1 97 ? 24.579 -25.277 12.755 1.00 30.76 99 GLN A CA 1
ATOM 703 C C . GLN A 1 97 ? 25.786 -25.861 12.040 1.00 33.33 99 GLN A C 1
ATOM 704 O O . GLN A 1 97 ? 26.275 -25.329 11.039 1.00 31.83 99 GLN A O 1
ATOM 710 N N . THR A 1 98 ? 26.255 -26.977 12.584 1.00 29.80 100 THR A N 1
ATOM 711 C CA . THR A 1 98 ? 27.275 -27.808 11.970 1.00 30.77 100 THR A CA 1
ATOM 712 C C . THR A 1 98 ? 26.580 -28.947 11.251 1.00 34.97 100 THR A C 1
ATOM 713 O O . THR A 1 98 ? 25.361 -28.942 11.079 1.00 34.63 100 THR A O 1
ATOM 717 N N . SER A 1 99 ? 27.355 -29.966 10.865 1.00 37.31 101 SER A N 1
ATOM 718 C CA . SER A 1 99 ? 26.755 -31.120 10.217 1.00 39.72 101 SER A CA 1
ATOM 719 C C . SER A 1 99 ? 25.776 -31.853 11.118 1.00 44.37 101 SER A C 1
ATOM 720 O O . SER A 1 99 ? 24.851 -32.478 10.603 1.00 42.90 101 SER A O 1
ATOM 723 N N . TRP A 1 100 ? 25.921 -31.769 12.443 1.00 35.01 102 TRP A N 1
ATOM 724 C CA . TRP A 1 100 ? 25.031 -32.555 13.292 1.00 35.66 102 TRP A CA 1
ATOM 725 C C . TRP A 1 100 ? 24.596 -31.883 14.594 1.00 36.00 102 TRP A C 1
ATOM 726 O O . TRP A 1 100 ? 23.984 -32.559 15.433 1.00 31.80 102 TRP A O 1
ATOM 737 N N . PHE A 1 101 ? 24.862 -30.595 14.805 1.00 30.19 103 PHE A N 1
ATOM 738 C CA . PHE A 1 101 ? 24.253 -29.900 15.926 1.00 28.43 103 PHE A CA 1
ATOM 739 C C . PHE A 1 101 ? 24.160 -28.414 15.611 1.00 28.50 103 PHE A C 1
ATOM 740 O O . PHE A 1 101 ? 24.862 -27.901 14.738 1.00 41.36 103 PHE A O 1
ATOM 748 N N . GLY A 1 102 ? 23.289 -27.729 16.345 1.00 28.18 104 GLY A N 1
ATOM 749 C CA . GLY A 1 102 ? 23.121 -26.307 16.095 1.00 26.72 104 GLY A CA 1
ATOM 750 C C . GLY A 1 102 ? 22.331 -25.632 17.197 1.00 31.09 104 GLY A C 1
ATOM 751 O O . GLY A 1 102 ? 22.012 -26.238 18.222 1.00 32.01 104 GLY A O 1
ATOM 752 N N . VAL A 1 103 ? 21.992 -24.360 16.955 1.00 24.68 105 VAL A N 1
ATOM 753 C CA . VAL A 1 103 ? 21.422 -23.492 17.980 1.00 26.50 105 VAL A CA 1
ATOM 754 C C . VAL A 1 103 ? 20.483 -22.503 17.297 1.00 31.16 105 VAL A C 1
ATOM 755 O O . VAL A 1 103 ? 20.758 -22.047 16.190 1.00 25.94 105 VAL A O 1
ATOM 759 N N . ASN A 1 104 ? 19.373 -22.170 17.963 1.00 29.28 106 ASN A N 1
ATOM 760 C CA . ASN A 1 104 ? 18.486 -21.110 17.486 1.00 31.90 106 ASN A CA 1
ATOM 761 C C . ASN A 1 104 ? 19.089 -19.735 17.767 1.00 29.23 106 ASN A C 1
ATOM 762 O O . ASN A 1 104 ? 19.597 -19.474 18.863 1.00 28.04 106 ASN A O 1
ATOM 767 N N . VAL A 1 105 ? 19.013 -18.832 16.783 1.00 25.12 107 VAL A N 1
ATOM 768 C CA . VAL A 1 105 ? 19.597 -17.511 16.950 1.00 21.49 107 VAL A CA 1
ATOM 769 C C . VAL A 1 105 ? 18.731 -16.451 16.296 1.00 25.02 107 VAL A C 1
ATOM 770 O O . VAL A 1 105 ? 17.847 -16.730 15.483 1.00 26.21 107 VAL A O 1
ATOM 774 N N . LEU A 1 106 ? 19.069 -15.210 16.622 1.00 21.28 108 LEU A N 1
ATOM 775 C CA . LEU A 1 106 ? 18.563 -14.027 15.946 1.00 22.54 108 LEU A CA 1
ATOM 776 C C . LEU A 1 106 ? 19.757 -13.286 15.358 1.00 24.33 108 LEU A C 1
ATOM 777 O O . LEU A 1 106 ? 20.691 -12.954 16.087 1.00 21.78 108 LEU A O 1
ATOM 782 N N . TRP A 1 107 ? 19.753 -13.066 14.040 1.00 19.86 109 TRP A N 1
ATOM 783 C CA . TRP A 1 107 ? 20.719 -12.171 13.403 1.00 20.80 109 TRP A CA 1
ATOM 784 C C . TRP A 1 107 ? 20.130 -10.770 13.346 1.00 22.19 109 TRP A C 1
ATOM 785 O O . TRP A 1 107 ? 18.974 -10.600 12.948 1.00 20.85 109 TRP A O 1
ATOM 796 N N . LEU A 1 108 ? 20.923 -9.763 13.723 1.00 18.53 110 LEU A N 1
ATOM 797 C CA . LEU A 1 108 ? 20.452 -8.389 13.644 1.00 19.84 110 LEU A CA 1
ATOM 798 C C . LEU A 1 108 ? 21.388 -7.616 12.724 1.00 21.94 110 LEU A C 1
ATOM 799 O O . LEU A 1 108 ? 22.609 -7.766 12.804 1.00 19.14 110 LEU A O 1
ATOM 804 N N . PHE A 1 109 ? 20.836 -6.792 11.851 1.00 17.15 111 PHE A N 1
ATOM 805 C CA . PHE A 1 109 ? 21.681 -5.984 10.987 1.00 22.08 111 PHE A CA 1
ATOM 806 C C . PHE A 1 109 ? 21.145 -4.573 10.955 1.00 21.89 111 PHE A C 1
ATOM 807 O O . PHE A 1 109 ? 19.937 -4.370 10.950 1.00 22.38 111 PHE A O 1
ATOM 815 N N . THR A 1 110 ? 22.050 -3.604 10.818 1.00 24.60 112 THR A N 1
ATOM 816 C CA . THR A 1 110 ? 21.681 -2.262 10.396 1.00 26.02 112 THR A CA 1
ATOM 817 C C . THR A 1 110 ? 22.439 -1.916 9.116 1.00 24.57 112 THR A C 1
ATOM 818 O O . THR A 1 110 ? 23.662 -2.033 9.078 1.00 22.49 112 THR A O 1
ATOM 822 N N . LEU A 1 111 ? 21.710 -1.463 8.089 1.00 25.19 113 LEU A N 1
ATOM 823 C CA . LEU A 1 111 ? 22.273 -1.085 6.798 1.00 23.63 113 LEU A CA 1
ATOM 824 C C . LEU A 1 111 ? 22.218 0.427 6.620 1.00 28.74 113 LEU A C 1
ATOM 825 O O . LEU A 1 111 ? 21.274 1.071 7.065 1.00 30.40 113 LEU A O 1
ATOM 830 N N . ASN A 1 112 ? 23.206 0.987 5.935 1.00 30.74 114 ASN A N 1
ATOM 831 C CA . ASN A 1 112 ? 23.150 2.418 5.673 1.00 34.53 114 ASN A CA 1
ATOM 832 C C . ASN A 1 112 ? 22.342 2.660 4.398 1.00 39.94 114 ASN A C 1
ATOM 833 O O . ASN A 1 112 ? 21.783 1.736 3.800 1.00 32.41 114 ASN A O 1
ATOM 838 N N . GLN A 1 113 ? 22.278 3.927 3.975 1.00 39.63 115 GLN A N 1
ATOM 839 C CA . GLN A 1 113 ? 21.472 4.275 2.812 1.00 41.99 115 GLN A CA 1
ATOM 840 C C . GLN A 1 113 ? 21.934 3.541 1.561 1.00 41.95 115 GLN A C 1
ATOM 841 O O . GLN A 1 113 ? 21.107 3.169 0.724 1.00 39.55 115 GLN A O 1
ATOM 847 N N . GLU A 1 114 ? 23.236 3.302 1.424 1.00 39.47 116 GLU A N 1
ATOM 848 C CA . GLU A 1 114 ? 23.751 2.541 0.293 1.00 42.23 116 GLU A CA 1
ATOM 849 C C . GLU A 1 114 ? 23.602 1.024 0.475 1.00 42.09 116 GLU A C 1
ATOM 850 O O . GLU A 1 114 ? 24.098 0.258 -0.367 1.00 37.42 116 GLU A O 1
ATOM 856 N N . LYS 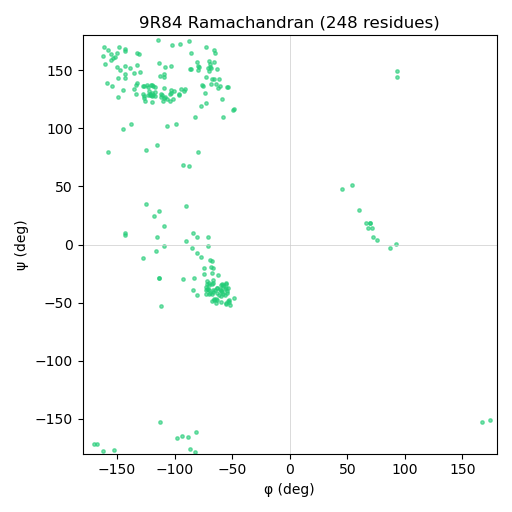A 1 115 ? 22.927 0.591 1.548 1.00 35.07 117 LYS A N 1
ATOM 857 C CA . LYS A 1 115 ? 22.622 -0.811 1.845 1.00 35.87 117 LYS A CA 1
ATOM 858 C C . LYS A 1 115 ? 23.852 -1.635 2.232 1.00 32.21 117 LYS A C 1
ATOM 859 O O . LYS A 1 115 ? 23.808 -2.868 2.179 1.00 30.80 117 LYS A O 1
ATOM 865 N N . GLN A 1 116 ? 24.944 -0.992 2.634 1.00 32.45 118 GLN A N 1
ATOM 866 C CA . GLN A 1 116 ? 26.069 -1.682 3.257 1.00 32.55 118 GLN A CA 1
ATOM 867 C C . GLN A 1 116 ? 25.767 -1.981 4.721 1.00 26.47 118 GLN A C 1
ATOM 868 O O . GLN A 1 116 ? 25.032 -1.245 5.383 1.00 25.85 118 GLN A O 1
ATOM 874 N N . ILE A 1 117 ? 26.380 -3.037 5.245 1.00 26.57 119 ILE A N 1
ATOM 875 C CA . ILE A 1 117 ? 26.201 -3.335 6.668 1.00 25.13 119 ILE A CA 1
ATOM 876 C C . ILE A 1 117 ? 27.040 -2.398 7.532 1.00 26.20 119 ILE A C 1
ATOM 877 O O . ILE A 1 117 ? 28.276 -2.430 7.494 1.00 28.64 119 ILE A O 1
ATOM 882 N N . ILE A 1 118 ? 26.366 -1.624 8.397 1.00 27.34 120 ILE A N 1
ATOM 883 C CA . ILE A 1 118 ? 27.059 -0.805 9.386 1.00 27.34 120 ILE A CA 1
ATOM 884 C C . ILE A 1 118 ? 27.392 -1.621 10.621 1.00 26.86 120 ILE A C 1
ATOM 885 O O . ILE A 1 118 ? 28.448 -1.428 11.229 1.00 25.24 120 ILE A O 1
ATOM 890 N N . HIS A 1 119 ? 26.484 -2.502 11.046 1.00 25.54 121 HIS A N 1
ATOM 891 C CA . HIS A 1 119 ? 26.871 -3.457 12.074 1.00 24.86 121 HIS A CA 1
ATOM 892 C C . HIS A 1 119 ? 25.919 -4.635 12.091 1.00 24.65 121 HIS A C 1
ATOM 893 O O . HIS A 1 119 ? 24.765 -4.541 11.654 1.00 24.22 121 HIS A O 1
ATOM 900 N N . THR A 1 120 ? 26.434 -5.755 12.578 1.00 22.65 122 THR A N 1
ATOM 901 C CA . THR A 1 120 ? 25.609 -6.939 12.737 1.00 23.82 122 THR A CA 1
ATOM 902 C C . THR A 1 120 ? 25.954 -7.596 14.072 1.00 22.90 122 THR A C 1
ATOM 903 O O . THR A 1 120 ? 27.054 -7.421 14.618 1.00 23.68 122 THR A O 1
ATOM 907 N N . GLN A 1 121 ? 24.966 -8.291 14.626 1.00 20.98 123 GLN A N 1
ATOM 908 C CA . GLN A 1 121 ? 25.110 -8.991 15.900 1.00 23.26 123 GLN A CA 1
ATOM 909 C C . GLN A 1 121 ? 24.321 -10.275 15.791 1.00 24.77 123 GLN A C 1
ATOM 910 O O . GLN A 1 121 ? 23.349 -10.354 15.039 1.00 21.38 123 GLN A O 1
ATOM 916 N N . ILE A 1 122 ? 24.728 -11.273 16.569 1.00 20.84 124 ILE A N 1
ATOM 917 C CA . ILE A 1 122 ? 24.014 -12.537 16.678 1.00 24.12 124 ILE A CA 1
ATOM 918 C C . ILE A 1 122 ? 23.637 -12.696 18.138 1.00 24.05 124 ILE A C 1
ATOM 919 O O . ILE A 1 122 ? 24.497 -12.569 19.013 1.00 26.60 124 ILE A O 1
ATOM 924 N N . LYS A 1 123 ? 22.369 -12.972 18.397 1.00 22.02 125 LYS A N 1
ATOM 925 C CA . LYS A 1 123 ? 21.871 -13.153 19.750 1.00 27.00 125 LYS A CA 1
ATOM 926 C C . LYS A 1 123 ? 21.321 -14.568 19.899 1.00 26.29 125 LYS A C 1
ATOM 927 O O . LYS A 1 123 ? 20.595 -15.062 19.028 1.00 24.78 125 LYS A O 1
ATOM 933 N N . LEU A 1 124 ? 21.643 -15.221 21.016 1.00 26.55 126 LEU A N 1
ATOM 934 C CA . LEU A 1 124 ? 21.133 -16.569 21.259 1.00 30.07 126 LEU A CA 1
ATOM 935 C C . LEU A 1 124 ? 19.691 -16.557 21.783 1.00 37.48 126 LEU A C 1
ATOM 936 O O . LEU A 1 124 ? 19.235 -15.585 22.395 1.00 38.86 126 LEU A O 1
ATOM 941 N N . LEU A 1 125 ? 19.003 -17.693 21.567 1.00 44.63 127 LEU A N 1
ATOM 942 C CA . LEU A 1 125 ? 17.578 -17.910 21.869 1.00 57.34 127 LEU A CA 1
ATOM 943 C C . LEU A 1 125 ? 17.415 -19.365 22.314 1.00 103.48 127 LEU A C 1
ATOM 944 O O . LEU A 1 125 ? 17.325 -20.254 21.459 1.00 74.77 127 LEU A O 1
ATOM 949 N N . ALA A 1 126 ? 17.343 -19.617 23.619 1.00 90.86 128 ALA A N 1
ATOM 950 C CA . ALA A 1 126 ? 17.218 -21.009 24.042 1.00 110.62 128 ALA A CA 1
ATOM 951 C C . ALA A 1 126 ? 15.841 -21.576 23.692 1.00 127.90 128 ALA A C 1
ATOM 952 O O . ALA A 1 126 ? 14.859 -20.847 23.515 1.00 114.28 128 ALA A O 1
ATOM 954 N N . SER A 1 127 ? 15.782 -22.906 23.607 1.00 133.41 129 SER A N 1
ATOM 955 C CA . SER A 1 127 ? 14.548 -23.594 23.253 1.00 127.25 129 SER A CA 1
ATOM 956 C C . SER A 1 127 ? 13.471 -23.341 24.312 1.00 146.80 129 SER A C 1
ATOM 957 O O . SER A 1 127 ? 13.785 -23.149 25.491 1.00 138.84 129 SER A O 1
ATOM 960 N N . PRO A 1 128 ? 12.193 -23.354 23.917 1.00 235.41 130 PRO A N 1
ATOM 961 C CA . PRO A 1 128 ? 11.138 -22.803 24.785 1.00 230.30 130 PRO A CA 1
ATOM 962 C C . PRO A 1 128 ? 10.985 -23.529 26.114 1.00 162.95 130 PRO A C 1
ATOM 963 O O . PRO A 1 128 ? 10.955 -24.761 26.176 1.00 120.33 130 PRO A O 1
ATOM 967 N N . GLN A 1 129 ? 10.865 -22.731 27.179 1.00 108.42 131 GLN A N 1
ATOM 968 C CA . GLN A 1 129 ? 10.565 -23.203 28.530 1.00 98.23 131 GLN A CA 1
ATOM 969 C C . GLN A 1 129 ? 11.465 -24.364 28.964 1.00 122.31 131 GLN A C 1
ATOM 970 O O . GLN A 1 129 ? 12.539 -24.169 29.549 1.00 92.22 131 GLN A O 1
ATOM 976 N N . ILE B 2 8 ? -5.406 4.669 30.417 1.00 64.53 10 ILE B N 1
ATOM 977 C CA . ILE B 2 8 ? -4.502 5.443 29.569 1.00 64.20 10 ILE B CA 1
ATOM 978 C C . ILE B 2 8 ? -3.401 4.560 28.946 1.00 58.99 10 ILE B C 1
ATOM 979 O O . ILE B 2 8 ? -2.248 4.979 28.804 1.00 59.20 10 ILE B O 1
ATOM 984 N N . GLN B 2 9 ? -3.778 3.343 28.549 1.00 61.20 11 GLN B N 1
ATOM 985 C CA . GLN B 2 9 ? -2.872 2.417 27.872 1.00 62.00 11 GLN B CA 1
ATOM 986 C C . GLN B 2 9 ? -2.977 2.589 26.361 1.00 63.57 11 GLN B C 1
ATOM 987 O O . GLN B 2 9 ? -4.081 2.579 25.815 1.00 67.91 11 GLN B O 1
ATOM 993 N N . ILE B 2 10 ? -1.830 2.688 25.684 1.00 60.12 12 ILE B N 1
ATOM 994 C CA . ILE B 2 10 ? -1.764 2.942 24.245 1.00 63.29 12 ILE B CA 1
ATOM 995 C C . ILE B 2 10 ? -0.882 1.879 23.590 1.00 66.92 12 ILE B C 1
ATOM 996 O O . ILE B 2 10 ? 0.244 1.646 24.046 1.00 59.53 12 ILE B O 1
ATOM 1001 N N . LYS B 2 11 ? -1.391 1.246 22.529 1.00 75.74 13 LYS B N 1
ATOM 1002 C CA . LYS B 2 11 ? -0.628 0.163 21.851 1.00 80.16 13 LYS B CA 1
ATOM 1003 C C . LYS B 2 11 ? 0.545 0.758 21.067 1.00 72.50 13 LYS B C 1
ATOM 1004 O O . LYS B 2 11 ? 0.597 1.996 20.925 1.00 74.58 13 LYS B O 1
ATOM 1010 N N . SER B 2 12 ? 1.444 -0.099 20.574 1.00 72.06 14 SER B N 1
ATOM 1011 C CA . SER B 2 12 ? 2.604 0.373 19.774 1.00 71.56 14 SER B CA 1
ATOM 1012 C C . SER B 2 12 ? 2.459 -0.104 18.326 1.00 73.00 14 SER B C 1
ATOM 1013 O O . SER B 2 12 ? 1.311 -0.302 17.883 1.00 73.70 14 SER B O 1
ATOM 1016 N N . ILE B 2 13 ? 3.583 -0.280 17.625 1.00 76.81 15 ILE B N 1
ATOM 1017 C CA . ILE B 2 13 ? 3.553 -0.746 16.205 1.00 77.56 15 ILE B CA 1
ATOM 1018 C C . ILE B 2 13 ? 4.825 -1.553 15.930 1.00 79.11 15 ILE B C 1
ATOM 1019 O O . ILE B 2 13 ? 5.919 -1.051 16.258 1.00 76.16 15 ILE B O 1
ATOM 1024 N N . ALA B 2 14 ? 4.686 -2.781 15.418 1.00 89.54 16 ALA B N 1
ATOM 1025 C CA . ALA B 2 14 ? 5.865 -3.654 15.196 1.00 58.03 16 ALA B CA 1
ATOM 1026 C C . ALA B 2 14 ? 5.461 -4.883 14.376 1.00 54.46 16 ALA B C 1
ATOM 1027 O O . ALA B 2 14 ? 4.313 -4.921 13.893 1.00 51.77 16 ALA B O 1
ATOM 1029 N N . GLY B 2 15 ? 6.371 -5.852 14.237 1.00 51.89 17 GLY B N 1
ATOM 1030 C CA . GLY B 2 15 ? 6.080 -7.071 13.458 1.00 40.00 17 GLY B CA 1
ATOM 1031 C C . GLY B 2 15 ? 5.483 -8.168 14.323 1.00 41.97 17 GLY B C 1
ATOM 1032 O O . GLY B 2 15 ? 5.760 -9.350 14.043 1.00 33.95 17 GLY B O 1
ATOM 1033 N N . ILE B 2 16 ? 4.693 -7.794 15.336 1.00 36.84 18 ILE B N 1
ATOM 1034 C CA . ILE B 2 16 ? 4.075 -8.794 16.257 1.00 36.09 18 ILE B CA 1
ATOM 1035 C C . ILE B 2 16 ? 2.625 -8.389 16.540 1.00 37.41 18 ILE B C 1
ATOM 1036 O O . ILE B 2 16 ? 2.423 -7.447 17.332 1.00 40.65 18 ILE B O 1
ATOM 1041 N N . THR B 2 17 ? 1.657 -9.071 15.920 1.00 34.04 19 THR B N 1
ATOM 1042 C CA . THR B 2 17 ? 0.255 -8.785 16.199 1.00 35.92 19 THR B CA 1
ATOM 1043 C C . THR B 2 17 ? -0.259 -9.443 17.479 1.00 35.42 19 THR B C 1
ATOM 1044 O O . THR B 2 17 ? -1.383 -9.145 17.890 1.00 36.68 19 THR B O 1
ATOM 1048 N N . GLU B 2 18 ? 0.538 -10.300 18.121 1.00 28.65 20 GLU B N 1
ATOM 1049 C CA . GLU B 2 18 ? 0.203 -11.021 19.338 1.00 28.55 20 GLU B CA 1
ATOM 1050 C C . GLU B 2 18 ? -0.367 -10.111 20.428 1.00 28.36 20 GLU B C 1
ATOM 1051 O O . GLU B 2 18 ? 0.354 -9.250 20.939 1.00 23.45 20 GLU B O 1
ATOM 1057 N N . PRO B 2 19 ? -1.635 -10.299 20.835 1.00 27.22 21 PRO B N 1
ATOM 1058 C CA . PRO B 2 19 ? -2.211 -9.382 21.830 1.00 27.09 21 PRO B CA 1
ATOM 1059 C C . PRO B 2 19 ? -1.430 -9.341 23.139 1.00 23.07 21 PRO B C 1
ATOM 1060 O O . PRO B 2 19 ? -1.249 -8.250 23.699 1.00 25.03 21 PRO B O 1
ATOM 1064 N N . THR B 2 20 ? -0.992 -10.494 23.645 1.00 22.42 22 THR B N 1
ATOM 1065 C CA . THR B 2 20 ? -0.245 -10.497 24.915 1.00 23.43 22 THR B CA 1
ATOM 1066 C C . THR B 2 20 ? 1.015 -9.645 24.824 1.00 25.17 22 THR B C 1
ATOM 1067 O O . THR B 2 20 ? 1.363 -8.950 25.780 1.00 20.51 22 THR B O 1
ATOM 1071 N N . ILE B 2 21 ? 1.728 -9.716 23.700 1.00 21.36 23 ILE B N 1
ATOM 1072 C CA . ILE B 2 21 ? 2.944 -8.923 23.529 1.00 23.05 23 ILE B CA 1
ATOM 1073 C C . ILE B 2 21 ? 2.595 -7.443 23.444 1.00 24.43 23 ILE B C 1
ATOM 1074 O O . ILE B 2 21 ? 3.195 -6.601 24.117 1.00 21.80 23 ILE B O 1
ATOM 1079 N N . LEU B 2 22 ? 1.623 -7.094 22.603 1.00 22.10 24 LEU B N 1
ATOM 1080 C CA . LEU B 2 22 ? 1.205 -5.700 22.539 1.00 23.95 24 LEU B CA 1
ATOM 1081 C C . LEU B 2 22 ? 0.785 -5.175 23.916 1.00 22.08 24 LEU B C 1
ATOM 1082 O O . LEU B 2 22 ? 1.032 -4.007 24.246 1.00 28.98 24 LEU B O 1
ATOM 1087 N N . GLN B 2 23 ? 0.129 -6.013 24.715 1.00 24.75 25 GLN B N 1
ATOM 1088 C CA . GLN B 2 23 ? -0.375 -5.591 26.027 1.00 26.43 25 GLN B CA 1
ATOM 1089 C C . GLN B 2 23 ? 0.758 -5.390 27.027 1.00 27.22 25 GLN B C 1
ATOM 1090 O O . GLN B 2 23 ? 0.692 -4.493 27.884 1.00 24.02 25 GLN B O 1
ATOM 1096 N N . TYR B 2 24 ? 1.777 -6.255 26.965 1.00 24.47 26 TYR B N 1
ATOM 1097 C CA . TYR B 2 24 ? 2.948 -6.118 27.827 1.00 19.72 26 TYR B CA 1
ATOM 1098 C C . TYR B 2 24 ? 3.514 -4.712 27.730 1.00 23.27 26 TYR B C 1
ATOM 1099 O O . TYR B 2 24 ? 3.720 -4.034 28.745 1.00 21.88 26 TYR B O 1
ATOM 1108 N N . PHE B 2 25 ? 3.763 -4.233 26.506 1.00 20.91 27 PHE B N 1
ATOM 1109 C CA . PHE B 2 25 ? 4.433 -2.946 26.382 1.00 21.00 27 PHE B CA 1
ATOM 1110 C C . PHE B 2 25 ? 3.499 -1.809 26.762 1.00 26.50 27 PHE B C 1
ATOM 1111 O O . PHE B 2 25 ? 3.916 -0.853 27.429 1.00 23.84 27 PHE B O 1
ATOM 1119 N N . ALA B 2 26 ? 2.222 -1.915 26.379 1.00 23.61 28 ALA B N 1
ATOM 1120 C CA . ALA B 2 26 ? 1.302 -0.815 26.648 1.00 30.47 28 ALA B CA 1
ATOM 1121 C C . ALA B 2 26 ? 1.075 -0.636 28.146 1.00 30.87 28 ALA B C 1
ATOM 1122 O O . ALA B 2 26 ? 1.029 0.498 28.647 1.00 29.12 28 ALA B O 1
ATOM 1124 N N . THR B 2 27 ? 0.950 -1.746 28.879 1.00 24.24 29 THR B N 1
ATOM 1125 C CA . THR B 2 27 ? 0.720 -1.654 30.323 1.00 27.76 29 THR B CA 1
ATOM 1126 C C . THR B 2 27 ? 1.969 -1.173 31.050 1.00 28.35 29 THR B C 1
ATOM 1127 O O . THR B 2 27 ? 1.873 -0.381 31.999 1.00 27.41 29 THR B O 1
ATOM 1131 N N . LEU B 2 28 ? 3.151 -1.629 30.615 1.00 26.57 30 LEU B N 1
ATOM 1132 C CA . LEU B 2 28 ? 4.402 -1.075 31.136 1.00 26.57 30 LEU B CA 1
ATOM 1133 C C . LEU B 2 28 ? 4.455 0.430 30.968 1.00 29.21 30 LEU B C 1
ATOM 1134 O O . LEU B 2 28 ? 4.772 1.169 31.912 1.00 28.74 30 LEU B O 1
ATOM 1139 N N . ASN B 2 29 ? 4.169 0.906 29.750 1.00 25.11 31 ASN B N 1
ATOM 1140 C CA . ASN B 2 29 ? 4.310 2.327 29.470 1.00 30.22 31 ASN B CA 1
ATOM 1141 C C . ASN B 2 29 ? 3.297 3.154 30.241 1.00 33.56 31 ASN B C 1
ATOM 1142 O O . ASN B 2 29 ? 3.545 4.334 30.519 1.00 30.62 31 ASN B O 1
ATOM 1147 N N . ALA B 2 30 ? 2.178 2.548 30.614 1.00 30.42 32 ALA B N 1
ATOM 1148 C CA . ALA B 2 30 ? 1.176 3.236 31.419 1.00 35.96 32 ALA B CA 1
ATOM 1149 C C . ALA B 2 30 ? 1.471 3.166 32.915 1.00 35.72 32 ALA B C 1
ATOM 1150 O O . ALA B 2 30 ? 0.736 3.772 33.700 1.00 39.78 32 ALA B O 1
ATOM 1152 N N . GLY B 2 31 ? 2.531 2.467 33.323 1.00 30.36 33 GLY B N 1
ATOM 1153 C CA . GLY B 2 31 ? 2.765 2.233 34.732 1.00 33.33 33 GLY B CA 1
ATOM 1154 C C . GLY B 2 31 ? 1.776 1.293 35.368 1.00 34.80 33 GLY B C 1
ATOM 1155 O O . GLY B 2 31 ? 1.664 1.272 36.597 1.00 37.72 33 GLY B O 1
ATOM 1156 N N . GLU B 2 32 ? 1.053 0.502 34.565 1.00 34.19 34 GLU B N 1
ATOM 1157 C CA . GLU B 2 32 ? 0.027 -0.409 35.080 1.00 34.40 34 GLU B CA 1
ATOM 1158 C C . GLU B 2 32 ? 0.640 -1.790 35.328 1.00 35.21 34 GLU B C 1
ATOM 1159 O O . GLU B 2 32 ? 0.324 -2.788 34.673 1.00 33.13 34 GLU B O 1
ATOM 1165 N N . PHE B 2 33 ? 1.512 -1.834 36.337 1.00 31.92 35 PHE B N 1
ATOM 1166 C CA . PHE B 2 33 ? 2.418 -2.964 36.502 1.00 33.81 35 PHE B CA 1
ATOM 1167 C C . PHE B 2 33 ? 1.716 -4.200 37.035 1.00 32.80 35 PHE B C 1
ATOM 1168 O O . PHE B 2 33 ? 2.201 -5.323 36.832 1.00 30.44 35 PHE B O 1
ATOM 1176 N N . ALA B 2 34 ? 0.602 -4.019 37.750 1.00 34.19 36 ALA B N 1
ATOM 1177 C CA . ALA B 2 34 ? -0.202 -5.175 38.136 1.00 35.63 36 ALA B CA 1
ATOM 1178 C C . ALA B 2 34 ? -0.796 -5.850 36.907 1.00 31.27 36 ALA B C 1
ATOM 1179 O O . ALA B 2 34 ? -0.828 -7.086 36.827 1.00 33.00 36 ALA B O 1
ATOM 1181 N N . ALA B 2 35 ? -1.234 -5.052 35.929 1.00 33.06 37 ALA B N 1
ATOM 1182 C CA . ALA B 2 35 ? -1.768 -5.612 34.691 1.00 32.75 37 ALA B CA 1
ATOM 1183 C C . ALA B 2 35 ? -0.663 -6.251 33.842 1.00 31.80 37 ALA B C 1
ATOM 1184 O O . ALA B 2 35 ? -0.871 -7.321 33.259 1.00 28.38 37 ALA B O 1
ATOM 1186 N N . THR B 2 36 ? 0.523 -5.628 33.782 1.00 27.57 38 THR B N 1
ATOM 1187 C CA . THR B 2 36 ? 1.680 -6.288 33.162 1.00 29.43 38 THR B CA 1
ATOM 1188 C C . THR B 2 36 ? 1.916 -7.668 33.759 1.00 29.56 38 THR B C 1
ATOM 1189 O O . THR B 2 36 ? 2.076 -8.665 33.038 1.00 26.70 38 THR B O 1
ATOM 1193 N N . ALA B 2 37 ? 1.946 -7.745 35.091 1.00 29.32 39 ALA B N 1
ATOM 1194 C CA . ALA B 2 37 ? 2.248 -9.005 35.748 1.00 31.42 39 ALA B CA 1
ATOM 1195 C C . ALA B 2 37 ? 1.157 -10.029 35.507 1.00 30.52 39 ALA B C 1
ATOM 1196 O O . ALA B 2 37 ? 1.440 -11.232 35.439 1.00 30.21 39 ALA B O 1
ATOM 1198 N N . ALA B 2 38 ? -0.083 -9.573 35.342 1.00 31.54 40 ALA B N 1
ATOM 1199 C CA . ALA B 2 38 ? -1.189 -10.514 35.174 1.00 32.79 40 ALA B CA 1
ATOM 1200 C C . ALA B 2 38 ? -1.107 -11.267 33.852 1.00 32.31 40 ALA B C 1
ATOM 1201 O O . ALA B 2 38 ? -1.729 -12.324 33.720 1.00 29.32 40 ALA B O 1
ATOM 1203 N N . LEU B 2 39 ? -0.345 -10.750 32.884 1.00 27.49 41 LEU B N 1
ATOM 1204 C CA . LEU B 2 39 ? -0.121 -11.413 31.603 1.00 30.39 41 LEU B CA 1
ATOM 1205 C C . LEU B 2 39 ? 0.733 -12.664 31.740 1.00 28.71 41 LEU B C 1
ATOM 1206 O O . LEU B 2 39 ? 0.817 -13.454 30.792 1.00 27.30 41 LEU B O 1
ATOM 1211 N N . PHE B 2 40 ? 1.382 -12.849 32.883 1.00 27.07 42 PHE B N 1
ATOM 1212 C CA . PHE B 2 40 ? 2.240 -14.001 33.106 1.00 23.83 42 PHE B CA 1
ATOM 1213 C C . PHE B 2 40 ? 1.431 -15.181 33.621 1.00 27.31 42 PHE B C 1
ATOM 1214 O O . PHE B 2 40 ? 0.425 -15.006 34.314 1.00 28.28 42 PHE B O 1
ATOM 1222 N N . ALA B 2 41 ? 1.906 -16.379 33.314 1.00 28.01 43 ALA B N 1
ATOM 1223 C CA . ALA B 2 41 ? 1.381 -17.582 33.936 1.00 30.70 43 ALA B CA 1
ATOM 1224 C C . ALA B 2 41 ? 1.685 -17.580 35.433 1.00 32.60 43 ALA B C 1
ATOM 1225 O O . ALA B 2 41 ? 2.547 -16.839 35.923 1.00 33.52 43 ALA B O 1
ATOM 1227 N N . VAL B 2 42 ? 0.985 -18.459 36.158 1.00 34.51 44 VAL B N 1
ATOM 1228 C CA . VAL B 2 42 ? 1.135 -18.528 37.610 1.00 37.78 44 VAL B CA 1
ATOM 1229 C C . VAL B 2 42 ? 2.591 -18.741 38.017 1.00 33.71 44 VAL B C 1
ATOM 1230 O O . VAL B 2 42 ? 3.036 -18.238 39.056 1.00 40.42 44 VAL B O 1
ATOM 1234 N N . ASP B 2 43 ? 3.357 -19.461 37.206 1.00 35.00 45 ASP B N 1
ATOM 1235 C CA . ASP B 2 43 ? 4.778 -19.683 37.451 1.00 39.47 45 ASP B CA 1
ATOM 1236 C C . ASP B 2 43 ? 5.658 -19.097 36.343 1.00 35.53 45 ASP B C 1
ATOM 1237 O O . ASP B 2 43 ? 6.773 -19.579 36.120 1.00 37.00 45 ASP B O 1
ATOM 1242 N N . GLY B 2 44 ? 5.170 -18.093 35.620 1.00 33.98 46 GLY B N 1
ATOM 1243 C CA . GLY B 2 44 ? 6.007 -17.436 34.635 1.00 32.72 46 GLY B CA 1
ATOM 1244 C C . GLY B 2 44 ? 7.107 -16.633 35.305 1.00 31.74 46 GLY B C 1
ATOM 1245 O O . GLY B 2 44 ? 6.973 -16.177 36.443 1.00 35.18 46 GLY B O 1
ATOM 1246 N N . VAL B 2 45 ? 8.213 -16.461 34.585 1.00 28.29 47 VAL B N 1
ATOM 1247 C CA . VAL B 2 45 ? 9.441 -15.892 35.139 1.00 30.33 47 VAL B CA 1
ATOM 1248 C C . VAL B 2 45 ? 9.828 -14.661 34.328 1.00 27.98 47 VAL B C 1
ATOM 1249 O O . VAL B 2 45 ? 9.873 -14.714 33.096 1.00 27.28 47 VAL B O 1
ATOM 1253 N N . MET B 2 46 ? 10.142 -13.571 35.017 1.00 27.97 48 MET B N 1
ATOM 1254 C CA . MET B 2 46 ? 10.666 -12.369 34.379 1.00 26.71 48 MET B CA 1
ATOM 1255 C C . MET B 2 46 ? 12.122 -12.238 34.804 1.00 34.21 48 MET B C 1
ATOM 1256 O O . MET B 2 46 ? 12.428 -12.335 35.996 1.00 30.06 48 MET B O 1
ATOM 1261 N N . TYR B 2 47 ? 13.017 -12.063 33.840 1.00 28.94 49 TYR B N 1
ATOM 1262 C CA . TYR B 2 47 ? 14.427 -11.810 34.125 1.00 31.22 49 TYR B CA 1
ATOM 1263 C C . TYR B 2 47 ? 14.764 -10.354 33.834 1.00 35.61 49 TYR B C 1
ATOM 1264 O O . TYR B 2 47 ? 14.926 -9.981 32.665 1.00 32.73 49 TYR B O 1
ATOM 1273 N N . PRO B 2 48 ? 14.878 -9.497 34.841 1.00 39.50 50 PRO B N 1
ATOM 1274 C CA . PRO B 2 48 ? 15.418 -8.157 34.617 1.00 43.33 50 PRO B CA 1
ATOM 1275 C C . PRO B 2 48 ? 16.880 -8.243 34.220 1.00 44.61 50 PRO B C 1
ATOM 1276 O O . PRO B 2 48 ? 17.544 -9.245 34.527 1.00 39.91 50 PRO B O 1
ATOM 1280 N N . PRO B 2 49 ? 17.405 -7.215 33.538 1.00 37.64 51 PRO B N 1
ATOM 1281 C CA . PRO B 2 49 ? 18.668 -7.377 32.792 1.00 38.68 51 PRO B CA 1
ATOM 1282 C C . PRO B 2 49 ? 19.838 -8.034 33.513 1.00 51.52 51 PRO B C 1
ATOM 1283 O O . PRO B 2 49 ? 20.494 -8.915 32.932 1.00 54.63 51 PRO B O 1
ATOM 1287 N N . PHE B 2 50 ? 20.130 -7.654 34.742 1.00 46.42 52 PHE B N 1
ATOM 1288 C CA . PHE B 2 50 ? 21.278 -8.218 35.442 1.00 51.82 52 PHE B CA 1
ATOM 1289 C C . PHE B 2 50 ? 20.855 -8.823 36.774 1.00 54.04 52 PHE B C 1
ATOM 1290 O O . PHE B 2 50 ? 21.596 -8.785 37.758 1.00 53.50 52 PHE B O 1
ATOM 1298 N N . GLU B 2 51 ? 19.658 -9.404 36.815 1.00 47.45 53 GLU B N 1
ATOM 1299 C CA . GLU B 2 51 ? 19.011 -9.754 38.067 1.00 47.27 53 GLU B CA 1
ATOM 1300 C C . GLU B 2 51 ? 18.518 -11.191 38.011 1.00 47.10 53 GLU B C 1
ATOM 1301 O O . GLU B 2 51 ? 18.412 -11.788 36.940 1.00 40.50 53 GLU B O 1
ATOM 1307 N N . SER B 2 52 ? 18.220 -11.736 39.188 1.00 45.77 54 SER B N 1
ATOM 1308 C CA . SER B 2 52 ? 17.656 -13.073 39.278 1.00 51.46 54 SER B CA 1
ATOM 1309 C C . SER B 2 52 ? 16.233 -13.085 38.733 1.00 43.31 54 SER B C 1
ATOM 1310 O O . SER B 2 52 ? 15.541 -12.064 38.724 1.00 37.74 54 SER B O 1
ATOM 1313 N N . GLY B 2 53 ? 15.797 -14.262 38.291 1.00 42.47 55 GLY B N 1
ATOM 1314 C CA . GLY B 2 53 ? 14.433 -14.399 37.808 1.00 42.17 55 GLY B CA 1
ATOM 1315 C C . GLY B 2 53 ? 13.418 -14.150 38.909 1.00 43.77 55 GLY B C 1
ATOM 1316 O O . GLY B 2 53 ? 13.598 -14.572 40.054 1.00 47.64 55 GLY B O 1
ATOM 1317 N N . ILE B 2 54 ? 12.353 -13.432 38.556 1.00 33.65 56 ILE B N 1
ATOM 1318 C CA . ILE B 2 54 ? 11.224 -13.179 39.445 1.00 39.35 56 ILE B CA 1
ATOM 1319 C C . ILE B 2 54 ? 10.031 -13.965 38.923 1.00 40.41 56 ILE B C 1
ATOM 1320 O O . ILE B 2 54 ? 9.629 -13.795 37.763 1.00 32.93 56 ILE B O 1
ATOM 1325 N N . VAL B 2 55 ? 9.465 -14.812 39.787 1.00 41.21 57 VAL B N 1
ATOM 1326 C CA . VAL B 2 55 ? 8.476 -15.822 39.417 1.00 42.69 57 VAL B CA 1
ATOM 1327 C C . VAL B 2 55 ? 7.108 -15.422 39.948 1.00 41.21 57 VAL B C 1
ATOM 1328 O O . VAL B 2 55 ? 6.953 -15.157 41.149 1.00 42.08 57 VAL B O 1
ATOM 1332 N N . GLY B 2 56 ? 6.109 -15.390 39.057 1.00 35.76 58 GLY B N 1
ATOM 1333 C CA . GLY B 2 56 ? 4.739 -15.171 39.466 1.00 37.66 58 GLY B CA 1
ATOM 1334 C C . GLY B 2 56 ? 4.279 -13.728 39.423 1.00 36.60 58 GLY B C 1
ATOM 1335 O O . GLY B 2 56 ? 5.034 -12.802 39.725 1.00 36.32 58 GLY B O 1
ATOM 1336 N N . PRO B 2 57 ? 3.005 -13.518 39.064 1.00 35.54 59 PRO B N 1
ATOM 1337 C CA . PRO B 2 57 ? 2.489 -12.144 38.919 1.00 35.49 59 PRO B CA 1
ATOM 1338 C C . PRO B 2 57 ? 2.652 -11.285 40.159 1.00 36.59 59 PRO B C 1
ATOM 1339 O O . PRO B 2 57 ? 2.911 -10.083 40.042 1.00 34.09 59 PRO B O 1
ATOM 1343 N N . ASP B 2 58 ? 2.470 -11.860 41.350 1.00 39.07 60 ASP B N 1
ATOM 1344 C CA . ASP B 2 58 ? 2.589 -11.066 42.571 1.00 40.11 60 ASP B CA 1
ATOM 1345 C C . ASP B 2 58 ? 4.007 -10.527 42.743 1.00 35.54 60 ASP B C 1
ATOM 1346 O O . ASP B 2 58 ? 4.203 -9.341 43.039 1.00 41.21 60 ASP B O 1
ATOM 1351 N N . ALA B 2 59 ? 5.007 -11.390 42.580 1.00 36.80 61 ALA B N 1
ATOM 1352 C CA . ALA B 2 59 ? 6.387 -10.956 42.756 1.00 36.41 61 ALA B CA 1
ATOM 1353 C C . ALA B 2 59 ? 6.833 -10.063 41.608 1.00 35.25 61 ALA B C 1
ATOM 1354 O O . ALA B 2 59 ? 7.636 -9.144 41.817 1.00 32.15 61 ALA B O 1
ATOM 1356 N N . ILE B 2 60 ? 6.330 -10.328 40.396 1.00 33.73 62 ILE B N 1
ATOM 1357 C CA . ILE B 2 60 ? 6.692 -9.519 39.233 1.00 31.78 62 ILE B CA 1
ATOM 1358 C C . ILE B 2 60 ? 6.091 -8.120 39.336 1.00 32.41 62 ILE B C 1
ATOM 1359 O O . ILE B 2 60 ? 6.750 -7.120 39.013 1.00 30.55 62 ILE B O 1
ATOM 1364 N N . ALA B 2 61 ? 4.833 -8.016 39.777 1.00 29.76 63 ALA B N 1
ATOM 1365 C CA . ALA B 2 61 ? 4.242 -6.699 39.989 1.00 33.85 63 ALA B CA 1
ATOM 1366 C C . ALA B 2 61 ? 5.026 -5.890 41.026 1.00 35.14 63 ALA B C 1
ATOM 1367 O O . ALA B 2 61 ? 5.314 -4.707 40.812 1.00 34.55 63 ALA B O 1
ATOM 1369 N N . ALA B 2 62 ? 5.402 -6.519 42.141 1.00 34.26 64 ALA B N 1
ATOM 1370 C CA . ALA B 2 62 ? 6.124 -5.797 43.183 1.00 37.77 64 ALA B CA 1
ATOM 1371 C C . ALA B 2 62 ? 7.512 -5.370 42.712 1.00 36.03 64 ALA B C 1
ATOM 1372 O O . ALA B 2 62 ? 7.969 -4.270 43.040 1.00 36.54 64 ALA B O 1
ATOM 1374 N N . TYR B 2 63 ? 8.206 -6.226 41.959 1.00 30.99 65 TYR B N 1
ATOM 1375 C CA . TYR B 2 63 ? 9.486 -5.834 41.382 1.00 33.08 65 TYR B CA 1
ATOM 1376 C C . TYR B 2 63 ? 9.337 -4.628 40.456 1.00 33.22 65 TYR B C 1
ATOM 1377 O O . TYR B 2 63 ? 10.103 -3.667 40.551 1.00 30.15 65 TYR B O 1
ATOM 1386 N N . LEU B 2 64 ? 8.376 -4.681 39.526 1.00 32.48 66 LEU B N 1
ATOM 1387 C CA . LEU B 2 64 ? 8.198 -3.578 38.581 1.00 28.62 66 LEU B CA 1
ATOM 1388 C C . LEU B 2 64 ? 7.857 -2.278 39.300 1.00 32.73 66 LEU B C 1
ATOM 1389 O O . LEU B 2 64 ? 8.382 -1.209 38.961 1.00 32.69 66 LEU B O 1
ATOM 1394 N N . GLN B 2 65 ? 6.957 -2.347 40.283 1.00 31.31 67 GLN B N 1
ATOM 1395 C CA . GLN B 2 65 ? 6.619 -1.159 41.060 1.00 35.41 67 GLN B CA 1
ATOM 1396 C C . GLN B 2 65 ? 7.857 -0.583 41.738 1.00 32.06 67 GLN B C 1
ATOM 1397 O O . GLN B 2 65 ? 7.994 0.637 41.858 1.00 36.18 67 GLN B O 1
ATOM 1403 N N . GLN B 2 66 ? 8.792 -1.441 42.141 1.00 32.72 68 GLN B N 1
ATOM 1404 C CA . GLN B 2 66 ? 9.996 -0.951 42.812 1.00 35.76 68 GLN B CA 1
ATOM 1405 C C . GLN B 2 66 ? 11.041 -0.424 41.835 1.00 38.64 68 GLN B C 1
ATOM 1406 O O . GLN B 2 66 ? 11.648 0.625 42.081 1.00 36.27 68 GLN B O 1
ATOM 1412 N N . GLU B 2 67 ? 11.285 -1.138 40.736 1.00 33.02 69 GLU B N 1
ATOM 1413 C CA . GLU B 2 67 ? 12.487 -0.915 39.943 1.00 36.52 69 GLU B CA 1
ATOM 1414 C C . GLU B 2 67 ? 12.234 -0.418 38.525 1.00 36.67 69 GLU B C 1
ATOM 1415 O O . GLU B 2 67 ? 13.204 -0.149 37.812 1.00 37.82 69 GLU B O 1
ATOM 1421 N N . ALA B 2 68 ? 10.985 -0.326 38.080 1.00 33.76 70 ALA B N 1
ATOM 1422 C CA . ALA B 2 68 ? 10.706 -0.000 36.688 1.00 34.75 70 ALA B CA 1
ATOM 1423 C C . ALA B 2 68 ? 9.992 1.331 36.538 1.00 34.33 70 ALA B C 1
ATOM 1424 O O . ALA B 2 68 ? 9.584 1.685 35.425 1.00 31.07 70 ALA B O 1
ATOM 1426 N N . GLN B 2 69 ? 9.833 2.073 37.632 1.00 36.01 71 GLN B N 1
ATOM 1427 C CA . GLN B 2 69 ? 9.167 3.363 37.588 1.00 36.17 71 GLN B CA 1
ATOM 1428 C C . GLN B 2 69 ? 9.920 4.302 36.660 1.00 34.58 71 GLN B C 1
ATOM 1429 O O . GLN B 2 69 ? 11.154 4.360 36.676 1.00 34.57 71 GLN B O 1
ATOM 1435 N N . GLY B 2 70 ? 9.167 5.027 35.835 1.00 36.95 72 GLY B N 1
ATOM 1436 C CA . GLY B 2 70 ? 9.761 5.956 34.902 1.00 37.96 72 GLY B 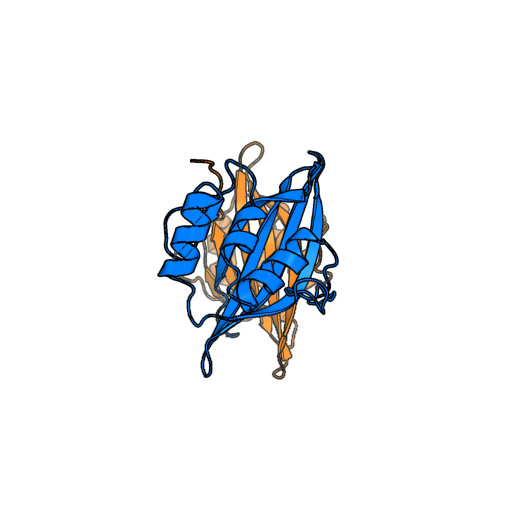CA 1
ATOM 1437 C C . GLY B 2 70 ? 10.413 5.337 33.685 1.00 38.06 72 GLY B C 1
ATOM 1438 O O . GLY B 2 70 ? 10.993 6.073 32.879 1.00 35.35 72 GLY B O 1
ATOM 1439 N N . ILE B 2 71 ? 10.343 4.010 33.506 1.00 32.47 73 ILE B N 1
ATOM 1440 C CA . ILE B 2 71 ? 10.982 3.357 32.374 1.00 29.52 73 ILE B CA 1
ATOM 1441 C C . ILE B 2 71 ? 9.914 2.987 31.362 1.00 30.68 73 ILE B C 1
ATOM 1442 O O . ILE B 2 71 ? 8.911 2.347 31.708 1.00 32.07 73 ILE B O 1
ATOM 1447 N N . LYS B 2 72 ? 10.148 3.366 30.114 1.00 32.23 74 LYS B N 1
ATOM 1448 C CA . LYS B 2 72 ? 9.229 3.142 29.015 1.00 32.24 74 LYS B CA 1
ATOM 1449 C C . LYS B 2 72 ? 9.854 2.163 28.027 1.00 30.66 74 LYS B C 1
ATOM 1450 O O . LYS B 2 72 ? 11.072 1.979 27.981 1.00 32.97 74 LYS B O 1
ATOM 1456 N N . ALA B 2 73 ? 8.999 1.497 27.266 1.00 31.32 75 ALA B N 1
ATOM 1457 C CA . ALA B 2 73 ? 9.427 0.604 26.199 1.00 30.13 75 ALA B CA 1
ATOM 1458 C C . ALA B 2 73 ? 8.917 1.152 24.875 1.00 34.75 75 ALA B C 1
ATOM 1459 O O . ALA B 2 73 ? 7.731 1.474 24.739 1.00 37.22 75 ALA B O 1
ATOM 1461 N N . GLU B 2 74 ? 9.820 1.307 23.916 1.00 31.32 76 GLU B N 1
ATOM 1462 C CA . GLU B 2 74 ? 9.468 1.667 22.544 1.00 34.25 76 GLU B CA 1
ATOM 1463 C C . GLU B 2 74 ? 9.847 0.505 21.636 1.00 28.12 76 GLU B C 1
ATOM 1464 O O . GLU B 2 74 ? 10.948 0.482 21.062 1.00 29.05 76 GLU B O 1
ATOM 1470 N N . PRO B 2 75 ? 8.962 -0.474 21.484 1.00 28.72 77 PRO B N 1
ATOM 1471 C CA . PRO B 2 75 ? 9.270 -1.595 20.597 1.00 27.77 77 PRO B CA 1
ATOM 1472 C C . PRO B 2 75 ? 9.192 -1.110 19.164 1.00 29.90 77 PRO B C 1
ATOM 1473 O O . PRO B 2 75 ? 8.354 -0.268 18.832 1.00 31.93 77 PRO B O 1
ATOM 1477 N N . GLN B 2 76 ? 10.071 -1.633 18.314 1.00 29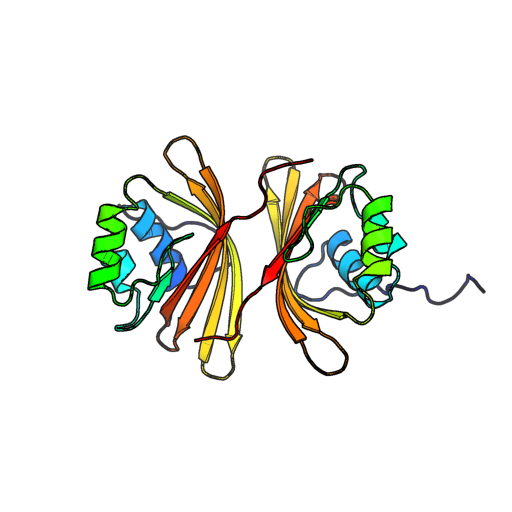.32 78 GLN B N 1
ATOM 1478 C CA . GLN B 2 76 ? 10.099 -1.216 16.915 1.00 31.24 78 GLN B CA 1
ATOM 1479 C C . GLN B 2 76 ? 9.647 -2.320 15.974 1.00 32.74 78 GLN B C 1
ATOM 1480 O O . GLN B 2 76 ? 8.750 -2.107 15.154 1.00 34.54 78 GLN B O 1
ATOM 1486 N N . GLN B 2 77 ? 10.243 -3.506 16.067 1.00 27.61 79 GLN B N 1
ATOM 1487 C CA . GLN B 2 77 ? 9.904 -4.583 15.144 1.00 26.77 79 GLN B CA 1
ATOM 1488 C C . GLN B 2 77 ? 10.144 -5.908 15.847 1.00 28.44 79 GLN B C 1
ATOM 1489 O O . GLN B 2 77 ? 10.843 -5.971 16.862 1.00 23.85 79 GLN B O 1
ATOM 1495 N N . GLY B 2 78 ? 9.535 -6.967 15.324 1.00 23.58 80 GLY B N 1
ATOM 1496 C CA . GLY B 2 78 ? 9.657 -8.251 16.001 1.00 25.21 80 GLY B CA 1
ATOM 1497 C C . GLY B 2 78 ? 9.409 -9.428 15.085 1.00 27.02 80 GLY B C 1
ATOM 1498 O O . GLY B 2 78 ? 8.910 -9.286 13.963 1.00 26.13 80 GLY B O 1
ATOM 1499 N N . LEU B 2 79 ? 9.772 -10.611 15.595 1.00 24.51 81 LEU B N 1
ATOM 1500 C CA . LEU B 2 79 ? 9.536 -11.877 14.916 1.00 23.16 81 LEU B CA 1
ATOM 1501 C C . LEU B 2 79 ? 8.945 -12.883 15.892 1.00 26.68 81 LEU B C 1
ATOM 1502 O O . LEU B 2 79 ? 9.156 -12.807 17.100 1.00 23.45 81 LEU B O 1
ATOM 1507 N N . ALA B 2 80 ? 8.206 -13.848 15.360 1.00 26.01 82 ALA B N 1
ATOM 1508 C CA . ALA B 2 80 ? 7.589 -14.846 16.214 1.00 32.42 82 ALA B CA 1
ATOM 1509 C C . ALA B 2 80 ? 7.623 -16.205 15.526 1.00 33.83 82 ALA B C 1
ATOM 1510 O O . ALA B 2 80 ? 7.482 -16.293 14.304 1.00 34.73 82 ALA B O 1
ATOM 1512 N N . GLU B 2 81 ? 7.839 -17.253 16.320 1.00 34.81 83 GLU B N 1
ATOM 1513 C CA . GLU B 2 81 ? 7.799 -18.636 15.850 1.00 39.73 83 GLU B CA 1
ATOM 1514 C C . GLU B 2 81 ? 6.987 -19.492 16.811 1.00 39.21 83 GLU B C 1
ATOM 1515 O O . GLU B 2 81 ? 7.112 -19.367 18.028 1.00 35.59 83 GLU B O 1
ATOM 1521 N N . THR B 2 82 ? 6.152 -20.365 16.259 1.00 40.93 84 THR B N 1
ATOM 1522 C CA . THR B 2 82 ? 5.366 -21.300 17.050 1.00 43.15 84 THR B CA 1
ATOM 1523 C C . THR B 2 82 ? 5.915 -22.701 16.829 1.00 45.66 84 THR B C 1
ATOM 1524 O O . THR B 2 82 ? 6.039 -23.146 15.684 1.00 49.81 84 THR B O 1
ATOM 1528 N N . SER B 2 83 ? 6.255 -23.384 17.915 1.00 43.69 85 SER B N 1
ATOM 1529 C CA . SER B 2 83 ? 6.746 -24.750 17.830 1.00 51.50 85 SER B CA 1
ATOM 1530 C C . SER B 2 83 ? 5.579 -25.739 17.854 1.00 53.63 85 SER B C 1
ATOM 1531 O O . SER B 2 83 ? 4.416 -25.371 18.043 1.00 48.13 85 SER B O 1
ATOM 1534 N N . GLU B 2 84 ? 5.907 -27.022 17.670 1.00 59.21 86 GLU B N 1
ATOM 1535 C CA . GLU B 2 84 ? 4.868 -28.039 17.536 1.00 62.32 86 GLU B CA 1
ATOM 1536 C C . GLU B 2 84 ? 4.078 -28.224 18.825 1.00 58.06 86 GLU B C 1
ATOM 1537 O O . GLU B 2 84 ? 2.879 -28.523 18.777 1.00 57.75 86 GLU B O 1
ATOM 1543 N N . ASP B 2 85 ? 4.721 -28.051 19.979 1.00 54.05 87 ASP B N 1
ATOM 1544 C CA . ASP B 2 85 ? 4.017 -28.174 21.251 1.00 53.22 87 ASP B CA 1
ATOM 1545 C C . ASP B 2 85 ? 3.052 -27.020 21.527 1.00 52.60 87 ASP B C 1
ATOM 1546 O O . ASP B 2 85 ? 2.390 -27.035 22.571 1.00 55.73 87 ASP B O 1
ATOM 1551 N N . GLY B 2 86 ? 2.949 -26.030 20.642 1.00 47.47 88 GLY B N 1
ATOM 1552 C CA . GLY B 2 86 ? 2.049 -24.917 20.855 1.00 45.57 88 GLY B CA 1
ATOM 1553 C C . GLY B 2 86 ? 2.650 -23.711 21.551 1.00 41.50 88 GLY B C 1
ATOM 1554 O O . GLY B 2 86 ? 1.928 -22.733 21.788 1.00 36.68 88 GLY B O 1
ATOM 1555 N N . HIS B 2 87 ? 3.932 -23.749 21.901 1.00 41.78 89 HIS B N 1
ATOM 1556 C CA . HIS B 2 87 ? 4.572 -22.574 22.479 1.00 39.96 89 HIS B CA 1
ATOM 1557 C C . HIS B 2 87 ? 4.937 -21.588 21.377 1.00 36.73 89 HIS B C 1
ATOM 1558 O O . HIS B 2 87 ? 5.137 -21.960 20.218 1.00 32.38 89 HIS B O 1
ATOM 1565 N N . THR B 2 88 ? 5.015 -20.311 21.746 1.00 30.69 90 THR B N 1
ATOM 1566 C CA . THR B 2 88 ? 5.375 -19.257 20.812 1.00 28.90 90 THR B CA 1
ATOM 1567 C C . THR B 2 88 ? 6.587 -18.522 21.354 1.00 29.35 90 THR B C 1
ATOM 1568 O O . THR B 2 88 ? 6.589 -18.103 22.515 1.00 28.16 90 THR B O 1
ATOM 1572 N N . GLN B 2 89 ? 7.608 -18.375 20.517 1.00 26.52 91 GLN B N 1
ATOM 1573 C CA . GLN B 2 89 ? 8.767 -17.552 20.840 1.00 26.23 91 GLN B CA 1
ATOM 1574 C C . GLN B 2 89 ? 8.675 -16.232 20.083 1.00 26.68 91 GLN B C 1
ATOM 1575 O O . GLN B 2 89 ? 8.387 -16.219 18.879 1.00 27.65 91 GLN B O 1
ATOM 1581 N N . VAL B 2 90 ? 8.908 -15.126 20.794 1.00 21.96 92 VAL B N 1
ATOM 1582 C CA . VAL B 2 90 ? 8.818 -13.780 20.251 1.00 21.39 92 VAL B CA 1
ATOM 1583 C C . VAL B 2 90 ? 10.112 -13.042 20.556 1.00 20.96 92 VAL B C 1
ATOM 1584 O O . VAL B 2 90 ? 10.634 -13.145 21.663 1.00 19.57 92 VAL B O 1
ATOM 1588 N N . GLN B 2 91 ? 10.628 -12.318 19.574 1.00 18.79 93 GLN B N 1
ATOM 1589 C CA . GLN B 2 91 ? 11.780 -11.436 19.761 1.00 21.56 93 GLN B CA 1
ATOM 1590 C C . GLN B 2 91 ? 11.398 -10.059 19.262 1.00 21.24 93 GLN B C 1
ATOM 1591 O O . GLN B 2 91 ? 10.981 -9.909 18.110 1.00 22.59 93 GLN B O 1
ATOM 1597 N N . VAL B 2 92 ? 11.571 -9.040 20.105 1.00 17.85 94 VAL B N 1
ATOM 1598 C CA . VAL B 2 92 ? 11.203 -7.676 19.754 1.00 21.27 94 VAL B CA 1
ATOM 1599 C C . VAL B 2 92 ? 12.405 -6.782 19.985 1.00 19.67 94 VAL B C 1
ATOM 1600 O O . VAL B 2 92 ? 13.018 -6.813 21.063 1.00 19.48 94 VAL B O 1
ATOM 1604 N N . SER B 2 93 ? 12.780 -6.010 18.974 1.00 20.60 95 SER B N 1
ATOM 1605 C CA . SER B 2 93 ? 13.868 -5.064 19.201 1.00 22.28 95 SER B CA 1
ATOM 1606 C C . SER B 2 93 ? 13.294 -3.654 19.359 1.00 25.29 95 SER B C 1
ATOM 1607 O O . SER B 2 93 ? 12.223 -3.347 18.843 1.00 24.19 95 SER B O 1
ATOM 1610 N N . GLY B 2 94 ? 14.010 -2.794 20.080 1.00 27.15 96 GLY B N 1
ATOM 1611 C CA . GLY B 2 94 ? 13.499 -1.453 20.367 1.00 25.81 96 GLY B CA 1
ATOM 1612 C C . GLY B 2 94 ? 14.420 -0.736 21.325 1.00 27.20 96 GLY B C 1
ATOM 1613 O O . GLY B 2 94 ? 15.615 -1.000 21.355 1.00 26.03 96 GLY B O 1
ATOM 1614 N N . LYS B 2 95 ? 13.844 0.173 22.114 1.00 27.03 97 LYS B N 1
ATOM 1615 C CA . LYS B 2 95 ? 14.579 0.914 23.137 1.00 25.24 97 LYS B CA 1
ATOM 1616 C C . LYS B 2 95 ? 13.806 0.902 24.445 1.00 26.07 97 LYS B C 1
ATOM 1617 O O . LYS B 2 95 ? 12.580 1.038 24.450 1.00 25.89 97 LYS B O 1
ATOM 1623 N N . ALA B 2 96 ? 14.535 0.727 25.550 1.00 23.09 98 ALA B N 1
ATOM 1624 C CA . ALA B 2 96 ? 14.038 1.036 26.882 1.00 25.75 98 ALA B CA 1
ATOM 1625 C C . ALA B 2 96 ? 14.503 2.450 27.190 1.00 27.30 98 ALA B C 1
ATOM 1626 O O . ALA B 2 96 ? 15.668 2.782 26.957 1.00 26.31 98 ALA B O 1
ATOM 1628 N N . GLN B 2 97 ? 13.611 3.284 27.701 1.00 28.55 99 GLN B N 1
ATOM 1629 C CA . GLN B 2 97 ? 14.105 4.647 27.857 1.00 29.88 99 GLN B CA 1
ATOM 1630 C C . GLN B 2 97 ? 13.320 5.350 28.947 1.00 31.19 99 GLN B C 1
ATOM 1631 O O . GLN B 2 97 ? 12.225 4.923 29.319 1.00 30.27 99 GLN B O 1
ATOM 1637 N N . THR B 2 98 ? 13.891 6.471 29.424 1.00 30.79 100 THR B N 1
ATOM 1638 C CA . THR B 2 98 ? 13.191 7.432 30.263 1.00 32.18 100 THR B CA 1
ATOM 1639 C C . THR B 2 98 ? 12.616 8.528 29.365 1.00 38.96 100 THR B C 1
ATOM 1640 O O . THR B 2 98 ? 12.575 8.384 28.140 1.00 37.60 100 THR B O 1
ATOM 1644 N N . SER B 2 99 ? 12.217 9.657 29.967 1.00 41.28 101 SER B N 1
ATOM 1645 C CA . SER B 2 99 ? 11.736 10.796 29.191 1.00 41.18 101 SER B CA 1
ATOM 1646 C C . SER B 2 99 ? 12.751 11.243 28.148 1.00 41.84 101 SER B C 1
ATOM 1647 O O . SER B 2 99 ? 12.364 11.692 27.063 1.00 41.20 101 SER B O 1
ATOM 1650 N N . TRP B 2 100 ? 14.057 11.132 28.451 1.00 36.96 102 TRP B N 1
ATOM 1651 C CA . TRP B 2 100 ? 15.055 11.762 27.596 1.00 36.42 102 TRP B CA 1
ATOM 1652 C C . TRP B 2 100 ? 16.348 10.972 27.409 1.00 32.74 102 TRP B C 1
ATOM 1653 O O . TRP B 2 100 ? 17.291 11.511 26.825 1.00 33.12 102 TRP B O 1
ATOM 1664 N N . PHE B 2 101 ? 16.448 9.722 27.873 1.00 32.83 103 PHE B N 1
ATOM 1665 C CA . PHE B 2 101 ? 17.590 8.910 27.478 1.00 25.71 103 PHE B CA 1
ATOM 1666 C C . PHE B 2 101 ? 17.163 7.443 27.460 1.00 27.55 103 PHE B C 1
ATOM 1667 O O . PHE B 2 101 ? 16.201 7.060 28.137 1.00 26.27 103 PHE B O 1
ATOM 1675 N N . GLY B 2 102 ? 17.840 6.653 26.627 1.00 27.56 104 GLY B N 1
ATOM 1676 C CA . GLY B 2 102 ? 17.463 5.253 26.466 1.00 26.97 104 GLY B CA 1
ATOM 1677 C C . GLY B 2 102 ? 18.630 4.378 26.062 1.00 28.52 104 GLY B C 1
ATOM 1678 O O . GLY B 2 102 ? 19.769 4.837 25.956 1.00 29.48 104 GLY B O 1
ATOM 1679 N N . VAL B 2 103 ? 18.329 3.080 25.837 1.00 26.28 105 VAL B N 1
ATOM 1680 C CA . VAL B 2 103 ? 19.299 2.114 25.324 1.00 23.56 105 VAL B CA 1
ATOM 1681 C C . VAL B 2 103 ? 18.585 1.159 24.376 1.00 28.28 105 VAL B C 1
ATOM 1682 O O . VAL B 2 103 ? 17.410 0.826 24.573 1.00 23.14 105 VAL B O 1
ATOM 1686 N N . ASN B 2 104 ? 19.323 0.710 23.358 1.00 26.64 106 ASN B N 1
ATOM 1687 C CA . ASN B 2 104 ? 18.846 -0.309 22.430 1.00 27.29 106 ASN B CA 1
ATOM 1688 C C . ASN B 2 104 ? 18.835 -1.676 23.093 1.00 26.63 106 ASN B C 1
ATOM 1689 O O . ASN B 2 104 ? 19.838 -2.109 23.672 1.00 22.60 106 ASN B O 1
ATOM 1694 N N . VAL B 2 105 ? 17.709 -2.378 22.972 1.00 22.62 107 VAL B N 1
ATOM 1695 C CA . VAL B 2 105 ? 17.531 -3.648 23.657 1.00 22.38 107 VAL B CA 1
ATOM 1696 C C . VAL B 2 105 ? 16.757 -4.613 22.774 1.00 22.97 107 VAL B C 1
ATOM 1697 O O . VAL B 2 105 ? 16.127 -4.248 21.776 1.00 22.23 107 VAL B O 1
ATOM 1701 N N . LEU B 2 106 ? 16.800 -5.864 23.190 1.00 20.36 108 LEU B N 1
ATOM 1702 C CA . LEU B 2 106 ? 16.031 -6.936 22.586 1.00 21.81 108 LEU B CA 1
ATOM 1703 C C . LEU B 2 106 ? 15.241 -7.601 23.706 1.00 23.02 108 LEU B C 1
ATOM 1704 O O . LEU B 2 106 ? 15.826 -8.021 24.711 1.00 20.35 108 LEU B O 1
ATOM 1709 N N . TRP B 2 107 ? 13.911 -7.655 23.563 1.00 18.73 109 TRP B N 1
ATOM 1710 C CA . TRP B 2 107 ? 13.048 -8.381 24.497 1.00 18.50 1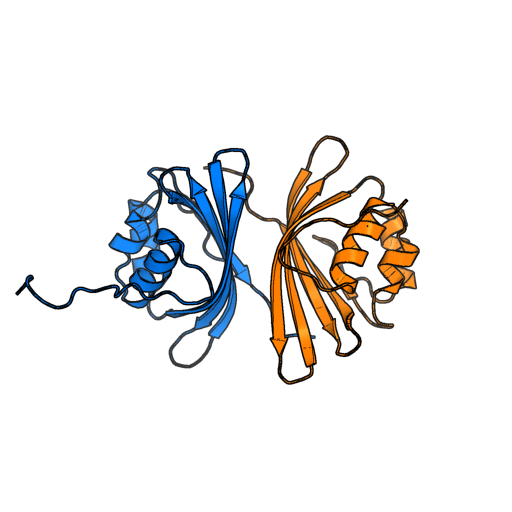09 TRP B CA 1
ATOM 1711 C C . TRP B 2 107 ? 12.773 -9.766 23.928 1.00 23.87 109 TRP B C 1
ATOM 1712 O O . TRP B 2 107 ? 12.349 -9.895 22.769 1.00 19.36 109 TRP B O 1
ATOM 1723 N N . LEU B 2 108 ? 12.982 -10.794 24.741 1.00 17.37 110 LEU B N 1
ATOM 1724 C CA . LEU B 2 108 ? 12.659 -12.166 24.381 1.00 18.91 110 LEU B CA 1
ATOM 1725 C C . LEU B 2 108 ? 11.473 -12.619 25.201 1.00 18.33 110 LEU B C 1
ATOM 1726 O O . LEU B 2 108 ? 11.414 -12.370 26.411 1.00 20.35 110 LEU B O 1
ATOM 1731 N N . PHE B 2 109 ? 10.511 -13.269 24.556 1.00 18.49 111 PHE B N 1
ATOM 1732 C CA . PHE B 2 109 ? 9.378 -13.841 25.255 1.00 19.77 111 PHE B CA 1
ATOM 1733 C C . PHE B 2 109 ? 9.179 -15.282 24.831 1.00 24.27 111 PHE B C 1
ATOM 1734 O O . PHE B 2 109 ? 9.401 -15.655 23.674 1.00 22.76 111 PHE B O 1
ATOM 1742 N N . THR B 2 110 ? 8.693 -16.070 25.770 1.00 22.01 112 THR B N 1
ATOM 1743 C CA . THR B 2 110 ? 8.088 -17.361 25.465 1.00 23.33 112 THR B CA 1
ATOM 1744 C C . THR B 2 110 ? 6.658 -17.374 25.977 1.00 20.83 112 THR B C 1
ATOM 1745 O O . THR B 2 110 ? 6.404 -17.021 27.131 1.00 23.00 112 THR B O 1
ATOM 1749 N N . LEU B 2 111 ? 5.722 -17.764 25.115 1.00 23.71 113 LEU B N 1
ATOM 1750 C CA . LEU B 2 111 ? 4.322 -17.848 25.492 1.00 26.76 113 LEU B CA 1
ATOM 1751 C C . LEU B 2 111 ? 3.866 -19.298 25.505 1.00 26.35 113 LEU B C 1
ATOM 1752 O O . LEU B 2 111 ? 4.298 -20.106 24.688 1.00 24.78 113 LEU B O 1
ATOM 1757 N N . ASN B 2 112 ? 2.985 -19.610 26.436 1.00 26.54 114 ASN B N 1
ATOM 1758 C CA . ASN B 2 112 ? 2.392 -20.937 26.444 1.00 30.08 114 ASN B CA 1
ATOM 1759 C C . ASN B 2 112 ? 1.233 -20.994 25.449 1.00 31.48 114 ASN B C 1
ATOM 1760 O O . ASN B 2 112 ? 0.950 -20.046 24.707 1.00 28.98 114 ASN B O 1
ATOM 1765 N N . GLN B 2 113 ? 0.591 -22.162 25.389 1.00 33.57 115 GLN B N 1
ATOM 1766 C CA . GLN B 2 113 ? -0.503 -22.364 24.439 1.00 34.45 115 GLN B CA 1
ATOM 1767 C C . GLN B 2 113 ? -1.629 -21.357 24.647 1.00 32.32 115 GLN B C 1
ATOM 1768 O O . GLN B 2 113 ? -2.250 -20.892 23.678 1.00 31.71 115 GLN B O 1
ATOM 1774 N N . GLU B 2 114 ? -1.879 -20.984 25.900 1.00 30.28 116 GLU B N 1
ATOM 1775 C CA . GLU B 2 114 ? -2.912 -20.020 26.264 1.00 28.78 116 GLU B CA 1
ATOM 1776 C C . GLU B 2 114 ? -2.437 -18.573 26.136 1.00 29.83 116 GLU B C 1
ATOM 1777 O O . GLU B 2 114 ? -3.147 -17.650 26.568 1.00 27.82 116 GLU B O 1
ATOM 1783 N N . LYS B 2 115 ? -1.258 -18.374 25.538 1.00 28.70 117 LYS B N 1
ATOM 1784 C CA . LYS B 2 115 ? -0.664 -17.067 25.255 1.00 26.91 117 LYS B CA 1
ATOM 1785 C C . LYS B 2 115 ? -0.277 -16.299 26.515 1.00 27.77 117 LYS B C 1
ATOM 1786 O O . LYS B 2 115 ? -0.105 -15.073 26.457 1.00 25.47 117 LYS B O 1
ATOM 1792 N N . GLN B 2 116 ? -0.140 -16.966 27.654 1.00 26.27 118 GLN B N 1
ATOM 1793 C CA . GLN B 2 116 ? 0.438 -16.315 28.832 1.00 25.11 118 GLN B CA 1
ATOM 1794 C C . GLN B 2 116 ? 1.954 -16.286 28.707 1.00 26.59 118 GLN B C 1
ATOM 1795 O O . GLN B 2 116 ? 2.559 -17.192 28.129 1.00 22.48 118 GLN B O 1
ATOM 1801 N N . ILE B 2 117 ? 2.580 -15.261 29.294 1.00 23.04 119 ILE B N 1
ATOM 1802 C CA . ILE B 2 117 ? 4.042 -15.207 29.293 1.00 23.52 119 ILE B CA 1
ATOM 1803 C C . ILE B 2 117 ? 4.584 -16.245 30.268 1.00 24.08 119 ILE B C 1
ATOM 1804 O O . ILE B 2 117 ? 4.280 -16.200 31.470 1.00 25.09 119 ILE B O 1
ATOM 1809 N N . ILE B 2 118 ? 5.409 -17.165 29.753 1.00 22.36 120 ILE B N 1
ATOM 1810 C CA . ILE B 2 118 ? 6.097 -18.182 30.558 1.00 28.46 120 ILE B CA 1
ATOM 1811 C C . ILE B 2 118 ? 7.473 -17.683 30.973 1.00 28.56 120 ILE B C 1
ATOM 1812 O O . ILE B 2 118 ? 7.997 -18.062 32.034 1.00 28.33 120 ILE B O 1
ATOM 1817 N N . HIS B 2 119 ? 8.063 -16.838 30.142 1.00 24.41 121 HIS B N 1
ATOM 1818 C CA . HIS B 2 119 ? 9.439 -16.392 30.305 1.00 24.44 121 HIS B CA 1
ATOM 1819 C C . HIS B 2 119 ? 9.633 -15.085 29.556 1.00 22.81 121 HIS B C 1
ATOM 1820 O O . HIS B 2 119 ? 9.132 -14.922 28.437 1.00 21.29 121 HIS B O 1
ATOM 1827 N N . THR B 2 120 ? 10.365 -14.159 30.155 1.00 20.70 122 THR B N 1
ATOM 1828 C CA . THR B 2 120 ? 10.800 -13.025 29.358 1.00 23.34 122 THR B CA 1
ATOM 1829 C C . THR B 2 120 ? 12.153 -12.595 29.892 1.00 26.87 122 THR B C 1
ATOM 1830 O O . THR B 2 120 ? 12.460 -12.793 31.070 1.00 24.70 122 THR B O 1
ATOM 1834 N N . GLN B 2 121 ? 12.969 -12.051 28.999 1.00 22.20 123 GLN B N 1
ATOM 1835 C CA . GLN B 2 121 ? 14.225 -11.448 29.423 1.00 27.67 123 GLN B CA 1
ATOM 1836 C C . GLN B 2 121 ? 14.581 -10.324 28.466 1.00 27.21 123 GLN B C 1
ATOM 1837 O O . GLN B 2 121 ? 14.017 -10.199 27.375 1.00 20.61 123 GLN B O 1
ATOM 1843 N N . ILE B 2 122 ? 15.516 -9.492 28.907 1.00 24.45 124 ILE B N 1
ATOM 1844 C CA . ILE B 2 122 ? 16.029 -8.368 28.133 1.00 27.17 124 ILE B CA 1
ATOM 1845 C C . ILE B 2 122 ? 17.503 -8.591 27.861 1.00 24.89 124 ILE B C 1
ATOM 1846 O O . ILE B 2 122 ? 18.264 -8.988 28.757 1.00 20.83 124 ILE B O 1
ATOM 1851 N N . LYS B 2 123 ? 17.901 -8.339 26.622 1.00 22.41 125 LYS B N 1
ATOM 1852 C CA . LYS B 2 123 ? 19.290 -8.356 26.211 1.00 24.52 125 LYS B CA 1
ATOM 1853 C C . LYS B 2 123 ? 19.690 -6.985 25.687 1.00 23.72 125 LYS B C 1
ATOM 1854 O O . LYS B 2 123 ? 18.985 -6.398 24.859 1.00 21.98 125 LYS B O 1
ATOM 1860 N N . LEU B 2 124 ? 20.810 -6.470 26.184 1.00 23.51 126 LEU B N 1
ATOM 1861 C CA . LEU B 2 124 ? 21.327 -5.207 25.685 1.00 27.64 126 LEU B CA 1
ATOM 1862 C C . LEU B 2 124 ? 21.983 -5.431 24.334 1.00 28.66 126 LEU B C 1
ATOM 1863 O O . LEU B 2 124 ? 22.719 -6.404 24.142 1.00 27.58 126 LEU B O 1
ATOM 1868 N N . LEU B 2 125 ? 21.722 -4.522 23.404 1.00 23.50 127 LEU B N 1
ATOM 1869 C CA . LEU B 2 125 ? 22.333 -4.555 22.085 1.00 26.10 127 LEU B CA 1
ATOM 1870 C C . LEU B 2 125 ? 23.460 -3.526 22.014 1.00 31.28 127 LEU B C 1
ATOM 1871 O O . LEU B 2 125 ? 23.654 -2.729 22.933 1.00 30.18 127 LEU B O 1
ATOM 1876 N N . ALA B 2 126 ? 24.210 -3.571 20.909 1.00 31.13 128 ALA B N 1
ATOM 1877 C CA . ALA B 2 126 ? 25.380 -2.676 20.761 1.00 37.96 128 ALA B CA 1
ATOM 1878 C C . ALA B 2 126 ? 24.939 -1.219 20.612 1.00 40.29 128 ALA B C 1
ATOM 1879 O O . ALA B 2 126 ? 23.957 -0.966 19.888 1.00 37.37 128 ALA B O 1
ATOM 1881 N N . SER B 2 127 ? 25.642 -0.303 21.281 1.00 51.70 129 SER B N 1
ATOM 1882 C CA . SER B 2 127 ? 25.357 1.149 21.149 1.00 57.87 129 SER B CA 1
ATOM 1883 C C . SER B 2 127 ? 26.529 1.873 20.468 1.00 71.45 129 SER B C 1
ATOM 1884 O O . SER B 2 127 ? 26.262 2.897 19.810 1.00 71.54 129 SER B O 1
ATOM 1887 N N . PRO B 2 128 ? 27.805 1.425 20.574 1.00 105.26 130 PRO B N 1
ATOM 1888 C CA . PRO B 2 128 ? 28.995 2.148 20.015 1.00 81.29 130 PRO B CA 1
ATOM 1889 C C . PRO B 2 128 ? 29.507 1.948 18.586 1.00 78.54 130 PRO B C 1
ATOM 1890 O O . PRO B 2 128 ? 28.816 1.411 17.748 1.00 71.27 130 PRO B O 1
ATOM 1894 N N . GLN B 2 129 ? 30.726 2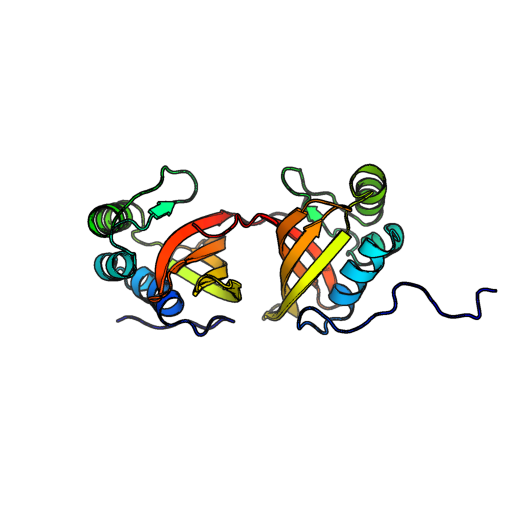.427 18.357 1.00 79.35 131 GLN B N 1
ATOM 1895 C CA . GLN B 2 129 ? 31.298 2.368 17.002 1.00 76.46 131 GLN B CA 1
ATOM 1896 C C . GLN B 2 129 ? 32.801 2.446 17.147 1.00 79.36 131 GLN B C 1
ATOM 1897 O O . GLN B 2 129 ? 33.371 3.529 16.907 1.00 99.55 131 GLN B O 1
ATOM 1903 N N . GLU B 2 130 ? 33.452 1.336 17.482 1.00 78.74 132 GLU B N 1
ATOM 1904 C CA . GLU B 2 130 ? 34.886 1.561 17.721 1.00 73.33 132 GLU B CA 1
ATOM 1905 C C . GLU B 2 130 ? 35.688 1.360 16.443 1.00 66.40 132 GLU B C 1
ATOM 1906 O O . GLU B 2 130 ? 35.558 2.142 15.502 1.00 63.17 132 GLU B O 1
#

Secondary structure (DSSP, 8-state):
--SS--SS----BTTB--HHHHHHHHHHHTT-HHHHHTTEEEEEEEE-TTS--EESHHHHHHHHHHH-TT-EEEEEEEEEEE-TTS-EEEEEEEEEE-SS-EEEEEEEEEE-TT--EEEEEEEE-PPP-/------SS---HHHHHHHHHHHTT-HHHHHHTEEEEEEEE-TTS--EESHHHHHHHHHHH-TT-EEEEEEEEEEE-TTS-EEEEEEEEEE-SS-EEEEEEEEEE-TT--EEEEEEEEPP----